Protein AF-0000000067239132 (afdb_homodimer)

Foldseek 3Di:
DPPPPPPPPPDPPPCPVPLPLDDPVPDDPVLLVVLLCVQPVVVVVVCVVCVVVCLVPALAEAEEEAEQLLCVVPDVVSVVVCSRSSNNSVSVNRVNNVVVQVVCQVVCLVSNYHGAYEYEYWDEDCDPVQHNVIPFHPVVSVVVVVCSSPPDSPDPHRYHYTD/DPPPPPPPPPDPPPCCVPLPLDDPVPDDPVLLVVLQCVQPVVVVVVCVVCVVVCLVPALAEAEAEAEPLLCVVVDVVSVVVCSRRSNNSVSVNRVNNVVVQVVCQVVCLVSNYHGAYEYEYWDEDCDPVQHNNTPFHPVVSVVVVVCSSPPDSPDPHRYHYTD

Radius of gyration: 20.4 Å; Cα contacts (8 Å, |Δi|>4): 573; chains: 2; bounding box: 53×56×48 Å

Sequence (326 aa):
MPRAMRLTWPSPRTSRRCYRRGDVLSLDIDTIEHNLQHQVTGLLAAVQQVVPDMASRPGSAILVTGGGLSLAAENRALAKAANAMGGVAVAAGKAAQRALVHSLAEGLAPKGIRVAEVVVMGGVKGSASVGDRGTVLPEDVAADFWQLYTAAPDAASVSVSRGMPRAMRLTWPSPRTSRRCYRRGDVLSLDIDTIEHNLQHQVTGLLAAVQQVVPDMASRPGSAILVTGGGLSLAAENRALAKAANAMGGVAVAAGKAAQRALVHSLAEGLAPKGIRVAEVVVMGGVKGSASVGDRGTVLPEDVAADFWQLYTAAPDAASVSVSRG

InterPro domains:
  IPR002347 Short-chain dehydrogenase/reductase SDR [PF13561] (21-118)
  IPR036291 NAD(P)-binding domain superfamily [SSF51735] (21-149)

pLDDT: mean 83.13, std 21.07, range [26.3, 98.06]

Organism: Chlamydomonas reinhardtii (NCBI:txid3055)

Structure (mmCIF, N/CA/C/O backbone):
data_AF-0000000067239132-model_v1
#
loop_
_entity.id
_entity.type
_entity.pdbx_description
1 polymer 'Uncharacterized protein'
#
loop_
_atom_site.group_PDB
_atom_site.id
_atom_site.type_symbol
_atom_site.label_atom_id
_atom_site.label_alt_id
_atom_site.label_comp_id
_atom_site.label_asym_id
_atom_site.label_entity_id
_atom_site.label_seq_id
_atom_site.pdbx_PDB_ins_code
_atom_site.Cartn_x
_atom_site.Cartn_y
_atom_site.Cartn_z
_atom_site.occupancy
_atom_site.B_iso_or_equiv
_atom_site.auth_seq_id
_atom_site.auth_comp_id
_atom_site.auth_asym_id
_atom_site.auth_atom_id
_atom_site.pdbx_PDB_model_num
ATOM 1 N N . MET A 1 1 ? -16.562 -33.531 16.828 1 26.3 1 MET A N 1
ATOM 2 C CA . MET A 1 1 ? -17.062 -32.156 16.688 1 26.3 1 MET A CA 1
ATOM 3 C C . MET A 1 1 ? -15.914 -31.156 16.641 1 26.3 1 MET A C 1
ATOM 5 O O . MET A 1 1 ? -15.062 -31.125 17.531 1 26.3 1 MET A O 1
ATOM 9 N N . PRO A 1 2 ? -15.5 -30.656 15.391 1 30.62 2 PRO A N 1
ATOM 10 C CA . PRO A 1 2 ? -14.266 -29.891 15.25 1 30.62 2 PRO A CA 1
ATOM 11 C C . PRO A 1 2 ? -14.258 -28.609 16.109 1 30.62 2 PRO A C 1
ATOM 13 O O . PRO A 1 2 ? -15.32 -28.062 16.391 1 30.62 2 PRO A O 1
ATOM 16 N N . ARG A 1 3 ? -13.406 -28.531 17.016 1 31.31 3 ARG A N 1
ATOM 17 C CA . ARG A 1 3 ? -13.258 -27.391 17.906 1 31.31 3 ARG A CA 1
ATOM 18 C C . ARG A 1 3 ? -13.203 -26.078 17.125 1 31.31 3 ARG A C 1
ATOM 20 O O . ARG A 1 3 ? -12.281 -25.859 16.344 1 31.31 3 ARG A O 1
ATOM 27 N N . ALA A 1 4 ? -14.352 -25.469 16.812 1 28.06 4 ALA A N 1
ATOM 28 C CA . ALA A 1 4 ? -14.422 -24.125 16.25 1 28.06 4 ALA A CA 1
ATOM 29 C C . ALA A 1 4 ? -13.578 -23.141 17.062 1 28.06 4 ALA A C 1
ATOM 31 O O . ALA A 1 4 ? -13.734 -23.031 18.281 1 28.06 4 ALA A O 1
ATOM 32 N N . MET A 1 5 ? -12.391 -22.953 16.641 1 30.25 5 MET A N 1
ATOM 33 C CA . MET A 1 5 ? -11.602 -21.891 17.266 1 30.25 5 MET A CA 1
ATOM 34 C C . MET A 1 5 ? -12.438 -20.641 17.469 1 30.25 5 MET A C 1
ATOM 36 O O . MET A 1 5 ? -13.023 -20.109 16.516 1 30.25 5 MET A O 1
ATOM 40 N N . ARG A 1 6 ? -13.07 -20.484 18.547 1 27.03 6 ARG A N 1
ATOM 41 C CA . ARG A 1 6 ? -13.734 -19.25 18.938 1 27.03 6 ARG A CA 1
ATOM 42 C C . ARG A 1 6 ? -12.812 -18.047 18.719 1 27.03 6 ARG A C 1
ATOM 44 O O . ARG A 1 6 ? -11.828 -17.875 19.422 1 27.03 6 ARG A O 1
ATOM 51 N N . LEU A 1 7 ? -12.672 -17.641 17.5 1 29.75 7 LEU A N 1
ATOM 52 C CA . LEU A 1 7 ? -12.039 -16.344 17.281 1 29.75 7 LEU A CA 1
ATOM 53 C C . LEU A 1 7 ? -12.68 -15.273 18.172 1 29.75 7 LEU A C 1
ATOM 55 O O . LEU A 1 7 ? -13.867 -14.977 18.016 1 29.75 7 LEU A O 1
ATOM 59 N N . THR A 1 8 ? -12.445 -15.297 19.359 1 28.41 8 THR A N 1
ATOM 60 C CA . THR A 1 8 ? -12.875 -14.172 20.172 1 28.41 8 THR A CA 1
ATOM 61 C C . THR A 1 8 ? -12.516 -12.852 19.5 1 28.41 8 THR A C 1
ATOM 63 O O . THR A 1 8 ? -11.336 -12.547 19.312 1 28.41 8 THR A O 1
ATOM 66 N N . TRP A 1 9 ? -13.352 -12.492 18.594 1 27.5 9 TRP A N 1
ATOM 67 C CA . TRP A 1 9 ? -13.195 -11.164 18.031 1 27.5 9 TRP A CA 1
ATOM 68 C C . TRP A 1 9 ? -13.125 -10.102 19.125 1 27.5 9 TRP A C 1
ATOM 70 O O . TRP A 1 9 ? -13.953 -10.086 20.031 1 27.5 9 TRP A O 1
ATOM 80 N N . PRO A 1 10 ? -12.031 -9.727 19.516 1 32.97 10 PRO A N 1
ATOM 81 C CA . PRO A 1 10 ? -12.109 -8.672 20.531 1 32.97 10 PRO A CA 1
ATOM 82 C C . PRO A 1 10 ? -13.211 -7.656 20.234 1 32.97 10 PRO A C 1
ATOM 84 O O . PRO A 1 10 ? -13.617 -7.492 19.078 1 32.97 10 PRO A O 1
ATOM 87 N N . SER A 1 11 ? -14.078 -7.391 21.109 1 29.16 11 SER A N 1
ATOM 88 C CA . SER A 1 11 ? -15.117 -6.367 21.078 1 29.16 11 SER A CA 1
ATOM 89 C C . SER A 1 11 ? -14.625 -5.105 20.375 1 29.16 11 SER A C 1
ATOM 91 O O . SER A 1 11 ? -13.469 -4.719 20.516 1 29.16 11 SER A O 1
ATOM 93 N N . PRO A 1 12 ? -15.297 -4.75 19.297 1 30.69 12 PRO A N 1
ATOM 94 C CA . PRO A 1 12 ? -14.938 -3.482 18.656 1 30.69 12 PRO A CA 1
ATOM 95 C C . PRO A 1 12 ? -14.844 -2.33 19.656 1 30.69 12 PRO A C 1
ATOM 97 O O . PRO A 1 12 ? -15.859 -1.899 20.203 1 30.69 12 PRO A O 1
ATOM 100 N N . ARG A 1 13 ? -14.219 -2.459 20.797 1 31.2 13 ARG A N 1
ATOM 101 C CA . ARG A 1 13 ? -14.109 -1.178 21.484 1 31.2 13 ARG A CA 1
ATOM 102 C C . ARG A 1 13 ? -14.016 -0.026 20.484 1 31.2 13 ARG A C 1
ATOM 104 O O . ARG A 1 13 ? -13.453 -0.18 19.406 1 31.2 13 ARG A O 1
ATOM 111 N N . THR A 1 14 ? -15.047 0.823 20.484 1 29.53 14 THR A N 1
ATOM 112 C CA . THR A 1 14 ? -15.133 2.117 19.812 1 29.53 14 THR A CA 1
ATOM 113 C C . THR A 1 14 ? -13.766 2.795 19.781 1 29.53 14 THR A C 1
ATOM 115 O O . THR A 1 14 ? -13.164 3.055 20.828 1 29.53 14 THR A O 1
ATOM 118 N N . SER A 1 15 ? -12.953 2.281 18.984 1 33.28 15 SER A N 1
ATOM 119 C CA . SER A 1 15 ? -11.609 2.809 18.766 1 33.28 15 SER A CA 1
ATOM 120 C C . SER A 1 15 ? -11.609 4.332 18.766 1 33.28 15 SER A C 1
ATOM 122 O O . SER A 1 15 ? -11.898 4.957 17.75 1 33.28 15 SER A O 1
ATOM 124 N N . ARG A 1 16 ? -12.539 4.883 19.547 1 28.75 16 ARG A N 1
ATOM 125 C CA . ARG A 1 16 ? -12.414 6.328 19.719 1 28.75 16 ARG A CA 1
ATOM 126 C C . ARG A 1 16 ? -10.961 6.738 19.906 1 28.75 16 ARG A C 1
ATOM 128 O O . ARG A 1 16 ? -10.641 7.551 20.781 1 28.75 16 ARG A O 1
ATOM 135 N N . ARG A 1 17 ? -10.078 5.762 19.938 1 33.53 17 ARG A N 1
ATOM 136 C CA . ARG A 1 17 ? -8.758 6.367 20.016 1 33.53 17 ARG A CA 1
ATOM 137 C C . ARG A 1 17 ? -8.648 7.578 19.094 1 33.53 17 ARG A C 1
ATOM 139 O O . ARG A 1 17 ? -8.727 7.441 17.875 1 33.53 17 ARG A O 1
ATOM 146 N N . CYS A 1 18 ? -9.203 8.609 19.578 1 29.09 18 CYS A N 1
ATOM 147 C CA . CYS A 1 18 ? -9.188 10 19.125 1 29.09 18 CYS A CA 1
ATOM 148 C C . CYS A 1 18 ? -8.039 10.25 18.156 1 29.09 18 CYS A C 1
ATOM 150 O O . CYS A 1 18 ? -6.91 9.82 18.406 1 29.09 18 CYS A O 1
ATOM 152 N N . TYR A 1 19 ? -8.328 10.195 16.812 1 34.56 19 TYR A N 1
ATOM 153 C CA . TYR A 1 19 ? -7.535 10.828 15.766 1 34.56 19 TYR A CA 1
ATOM 154 C C . TYR A 1 19 ? -6.871 12.102 16.281 1 34.56 19 TYR A C 1
ATOM 156 O O . TYR A 1 19 ? -7.516 13.141 16.406 1 34.56 19 TYR A O 1
ATOM 164 N N . ARG A 1 20 ? -6.484 12.047 17.469 1 37.19 20 ARG A N 1
ATOM 165 C CA . ARG A 1 20 ? -5.797 13.305 17.734 1 37.19 20 ARG A CA 1
ATOM 166 C C . ARG A 1 20 ? -5.145 13.852 16.469 1 37.19 20 ARG A C 1
ATOM 168 O O . ARG A 1 20 ? -4.699 13.086 15.617 1 37.19 20 ARG A O 1
ATOM 175 N N . ARG A 1 21 ? -5.688 14.922 15.797 1 44.78 21 ARG A N 1
ATOM 176 C CA . ARG A 1 21 ? -5.082 15.781 14.789 1 44.78 21 ARG A CA 1
ATOM 177 C C . ARG A 1 21 ? -3.58 15.539 14.688 1 44.78 21 ARG A C 1
ATOM 179 O O . ARG A 1 21 ? -2.787 16.219 15.352 1 44.78 21 ARG A O 1
ATOM 186 N N . GLY A 1 22 ? -3.127 14.297 15.148 1 48.34 22 GLY A N 1
ATOM 187 C CA . GLY A 1 22 ? -1.774 14.016 15.602 1 48.34 22 GLY A CA 1
ATOM 188 C C . GLY A 1 22 ? -0.757 14.016 14.477 1 48.34 22 GLY A C 1
ATOM 189 O O . GLY A 1 22 ? -1.118 13.875 13.312 1 48.34 22 GLY A O 1
ATOM 190 N N . ASP A 1 23 ? 0.281 14.789 14.633 1 66.31 23 ASP A N 1
ATOM 191 C CA . ASP A 1 23 ? 1.617 14.836 14.055 1 66.31 23 ASP A CA 1
ATOM 192 C C . ASP A 1 23 ? 2.148 13.438 13.773 1 66.31 23 ASP A C 1
ATOM 194 O O . ASP A 1 23 ? 1.99 12.531 14.594 1 66.31 23 ASP A O 1
ATOM 198 N N . VAL A 1 24 ? 2.105 13.023 12.43 1 77.31 24 VAL A N 1
ATOM 199 C CA . VAL A 1 24 ? 2.742 11.766 12.055 1 77.31 24 VAL A CA 1
ATOM 200 C C . VAL A 1 24 ? 3.865 11.445 13.039 1 77.31 24 VAL A C 1
ATOM 202 O O . VAL A 1 24 ? 4.156 10.273 13.297 1 77.31 24 VAL A O 1
ATOM 205 N N . LEU A 1 25 ? 4.285 12.43 13.742 1 82.44 25 LEU A N 1
ATOM 206 C CA . LEU A 1 25 ? 5.383 12.25 14.688 1 82.44 25 LEU A CA 1
ATOM 207 C C . LEU A 1 25 ? 4.871 11.672 16 1 82.44 25 LEU A C 1
ATOM 209 O O . LEU A 1 25 ? 5.648 11.125 16.781 1 82.44 25 LEU A O 1
ATOM 213 N N . SER A 1 26 ? 3.615 11.766 16.234 1 85.44 26 SER A N 1
ATOM 214 C CA . SER A 1 26 ? 3.039 11.266 17.469 1 85.44 26 SER A CA 1
ATOM 215 C C . SER A 1 26 ? 2.324 9.938 17.266 1 85.44 26 SER A C 1
ATOM 217 O O . SER A 1 26 ? 1.721 9.391 18.188 1 85.44 26 SER A O 1
ATOM 219 N N . LEU A 1 27 ? 2.326 9.469 16.062 1 88.62 27 LEU A N 1
ATOM 220 C CA . LEU A 1 27 ? 1.682 8.195 15.75 1 88.62 27 LEU A CA 1
ATOM 221 C C . LEU A 1 27 ? 2.352 7.051 16.516 1 88.62 27 LEU A C 1
ATOM 223 O O . LEU A 1 27 ? 3.566 6.867 16.422 1 88.62 27 LEU A O 1
ATOM 227 N N . ASP A 1 28 ? 1.544 6.352 17.297 1 89.19 28 ASP A N 1
ATOM 228 C CA . ASP A 1 28 ? 2.045 5.211 18.047 1 89.19 28 ASP A CA 1
ATOM 229 C C . ASP A 1 28 ? 2.402 4.051 17.125 1 89.19 28 ASP A C 1
ATOM 231 O O . ASP A 1 28 ? 1.616 3.678 16.25 1 89.19 28 ASP A O 1
ATOM 235 N N . ILE A 1 29 ? 3.52 3.5 17.438 1 89.38 29 ILE A N 1
ATOM 236 C CA . ILE A 1 29 ? 4.023 2.383 16.641 1 89.38 29 ILE A CA 1
ATOM 237 C C . ILE A 1 29 ? 3.051 1.21 16.719 1 89.38 29 ILE A C 1
ATOM 239 O O . ILE A 1 29 ? 2.809 0.524 15.727 1 89.38 29 ILE A O 1
ATOM 243 N N . ASP A 1 30 ? 2.527 1.043 17.859 1 90 30 ASP A N 1
ATOM 244 C CA . ASP A 1 30 ? 1.59 -0.061 18.047 1 90 30 ASP A CA 1
ATOM 245 C C . ASP A 1 30 ? 0.334 0.137 17.203 1 90 30 ASP A C 1
ATOM 247 O O . ASP A 1 30 ? -0.254 -0.833 16.719 1 90 30 ASP A O 1
ATOM 251 N N . THR A 1 31 ? -0.053 1.365 17.031 1 88.44 31 THR A N 1
ATOM 252 C CA . THR A 1 31 ? -1.241 1.673 16.234 1 88.44 31 THR A CA 1
ATOM 253 C C . THR A 1 31 ? -1.034 1.289 14.773 1 88.44 31 THR A C 1
ATOM 255 O O . THR A 1 31 ? -1.898 0.656 14.164 1 88.44 31 THR A O 1
ATOM 258 N N . ILE A 1 32 ? 0.096 1.613 14.211 1 90.38 32 ILE A N 1
ATOM 259 C CA . ILE A 1 32 ? 0.346 1.321 12.805 1 90.38 32 ILE A CA 1
ATOM 260 C C . ILE A 1 32 ? 0.494 -0.186 12.609 1 90.38 32 ILE A C 1
ATOM 262 O O . ILE A 1 32 ? 0.001 -0.742 11.625 1 90.38 32 ILE A O 1
ATOM 266 N N . GLU A 1 33 ? 1.119 -0.831 13.578 1 90.81 33 GLU A N 1
ATOM 267 C CA . GLU A 1 33 ? 1.263 -2.281 13.492 1 90.81 33 GLU A CA 1
ATOM 268 C C . GLU A 1 33 ? -0.095 -2.975 13.555 1 90.81 33 GLU A C 1
ATOM 270 O O . GLU A 1 33 ? -0.348 -3.922 12.805 1 90.81 33 GLU A O 1
ATOM 275 N N . HIS A 1 34 ? -0.89 -2.543 14.391 1 89.56 34 HIS A N 1
ATOM 276 C CA . HIS A 1 34 ? -2.223 -3.119 14.531 1 89.56 34 HIS A CA 1
ATOM 277 C C . HIS A 1 34 ? -3.041 -2.932 13.258 1 89.56 34 HIS A C 1
ATOM 279 O O . HIS A 1 34 ? -3.734 -3.854 12.82 1 89.56 34 HIS A O 1
ATOM 285 N N . ASN A 1 35 ? -2.951 -1.778 12.656 1 89.69 35 ASN A N 1
ATOM 286 C CA . ASN A 1 35 ? -3.668 -1.521 11.414 1 89.69 35 ASN A CA 1
ATOM 287 C C . ASN A 1 35 ? -3.189 -2.438 10.297 1 89.69 35 ASN A C 1
ATOM 289 O O . ASN A 1 35 ? -4.004 -2.998 9.555 1 89.69 35 ASN A O 1
ATOM 293 N N . LEU A 1 36 ? -1.911 -2.592 10.234 1 92.12 36 LEU A N 1
ATOM 294 C CA . LEU A 1 36 ? -1.335 -3.473 9.227 1 92.12 36 LEU A CA 1
ATOM 295 C C . LEU A 1 36 ? -1.791 -4.914 9.438 1 92.12 36 LEU A C 1
ATOM 297 O O . LEU A 1 36 ? -2.148 -5.602 8.477 1 92.12 36 LEU A O 1
ATOM 301 N N . GLN A 1 37 ? -1.791 -5.305 10.656 1 89.69 37 GLN A N 1
ATOM 302 C CA . GLN A 1 37 ? -2.225 -6.66 10.977 1 89.69 37 GLN A CA 1
ATOM 303 C C . GLN A 1 37 ? -3.684 -6.879 10.586 1 89.69 37 GLN A C 1
ATOM 305 O O . GLN A 1 37 ? -4.02 -7.887 9.961 1 89.69 37 GLN A O 1
ATOM 310 N N . HIS A 1 38 ? -4.508 -6.004 10.914 1 88.44 38 HIS A N 1
ATOM 311 C CA . HIS A 1 38 ? -5.938 -6.109 10.641 1 88.44 38 HIS A CA 1
ATOM 312 C C . HIS A 1 38 ? -6.219 -6.082 9.141 1 88.44 38 HIS A C 1
ATOM 314 O O . HIS A 1 38 ? -6.938 -6.941 8.625 1 88.44 38 HIS A O 1
ATOM 320 N N . GLN A 1 39 ? -5.535 -5.199 8.492 1 90.69 39 GLN 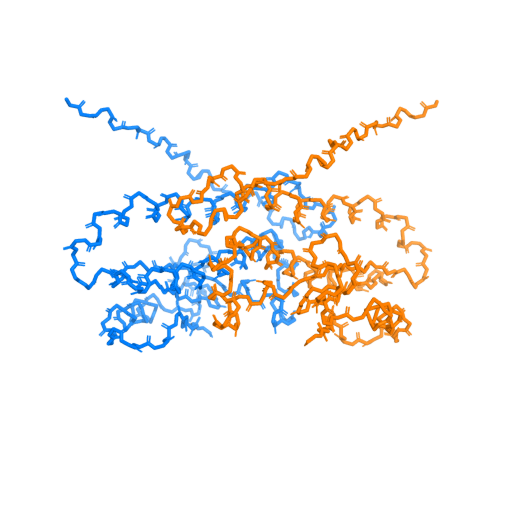A N 1
ATOM 321 C CA . GLN A 1 39 ? -5.898 -4.969 7.098 1 90.69 39 GLN A CA 1
ATOM 322 C C . GLN A 1 39 ? -5.223 -5.98 6.18 1 90.69 39 GLN A C 1
ATOM 324 O O . GLN A 1 39 ? -5.797 -6.395 5.172 1 90.69 39 GLN A O 1
ATOM 329 N N . VAL A 1 40 ? -4.055 -6.41 6.504 1 94.56 40 VAL A N 1
ATOM 330 C CA . VAL A 1 40 ? -3.287 -7.23 5.574 1 94.56 40 VAL A CA 1
ATOM 331 C C . VAL A 1 40 ? -3.311 -8.688 6.031 1 94.56 40 VAL A C 1
ATOM 333 O O . VAL A 1 40 ? -3.75 -9.57 5.293 1 94.56 40 VAL A O 1
ATOM 336 N N . THR A 1 41 ? -2.938 -8.875 7.277 1 93.06 41 THR A N 1
ATOM 337 C CA . THR A 1 41 ? -2.859 -10.242 7.789 1 93.06 41 THR A CA 1
ATOM 338 C C . THR A 1 41 ? -4.246 -10.875 7.855 1 93.06 41 THR A C 1
ATOM 340 O O . THR A 1 41 ? -4.414 -12.055 7.535 1 93.06 41 THR A O 1
ATOM 343 N N . GLY A 1 42 ? -5.219 -10.141 8.281 1 93.75 42 GLY A N 1
ATOM 344 C CA . GLY A 1 42 ? -6.586 -10.641 8.32 1 93.75 42 GLY A CA 1
ATOM 345 C C . GLY A 1 42 ? -7.094 -11.086 6.965 1 93.75 42 GLY A C 1
ATOM 346 O O . GLY A 1 42 ? -7.68 -12.164 6.84 1 93.75 42 GLY A O 1
ATOM 347 N N . LEU A 1 43 ? -6.898 -10.266 5.934 1 95.56 43 LEU A N 1
ATOM 348 C CA . LEU A 1 43 ? -7.324 -10.602 4.582 1 95.56 43 LEU A CA 1
ATOM 349 C C . LEU A 1 43 ? -6.621 -11.867 4.09 1 95.56 43 LEU A C 1
ATOM 351 O O . LEU A 1 43 ? -7.266 -12.773 3.559 1 95.56 43 LEU A O 1
ATOM 355 N N . LEU A 1 44 ? -5.301 -11.93 4.258 1 94.94 44 LEU A N 1
ATOM 356 C CA . LEU A 1 44 ? -4.547 -13.094 3.807 1 94.94 44 LEU A CA 1
ATOM 357 C C . LEU A 1 44 ? -5.047 -14.367 4.488 1 94.94 44 LEU A C 1
ATOM 359 O O . LEU A 1 44 ? -5.266 -15.383 3.828 1 94.94 44 LEU A O 1
ATOM 363 N N . ALA A 1 45 ? -5.188 -14.289 5.82 1 94.12 45 ALA A N 1
ATOM 364 C CA . ALA A 1 45 ? -5.652 -15.445 6.582 1 94.12 45 ALA A CA 1
ATOM 365 C C . ALA A 1 45 ? -7.023 -15.906 6.094 1 94.12 45 ALA A C 1
ATOM 367 O O . ALA A 1 45 ? -7.258 -17.109 5.934 1 94.12 45 ALA A O 1
ATOM 368 N N . ALA A 1 46 ? -7.953 -14.984 5.859 1 94.62 46 ALA A N 1
ATOM 369 C CA . ALA A 1 46 ? -9.289 -15.312 5.355 1 94.62 46 ALA A CA 1
ATOM 370 C C . ALA A 1 46 ? -9.203 -15.992 3.992 1 94.62 46 ALA A C 1
ATOM 372 O O . ALA A 1 46 ? -9.867 -17.016 3.76 1 94.62 46 ALA A O 1
ATOM 373 N N . VAL A 1 47 ? -8.422 -15.453 3.137 1 93.94 47 VAL A N 1
ATOM 374 C CA . VAL A 1 47 ? -8.281 -15.984 1.785 1 93.94 47 VAL A CA 1
ATOM 375 C C . VAL A 1 47 ? -7.707 -17.406 1.844 1 93.94 47 VAL A C 1
ATOM 377 O O . VAL A 1 47 ? -8.203 -18.297 1.162 1 93.94 47 VAL A O 1
ATOM 380 N N . GLN A 1 48 ? -6.66 -17.625 2.652 1 91.69 48 GLN A N 1
ATOM 381 C CA . GLN A 1 48 ? -6.02 -18.938 2.77 1 91.69 48 GLN A CA 1
ATOM 382 C C . GLN A 1 48 ? -6.996 -19.984 3.311 1 91.69 48 GLN A C 1
ATOM 384 O O . GLN A 1 48 ? -6.895 -21.156 2.979 1 91.69 48 GLN A O 1
ATOM 389 N N . GLN A 1 49 ? -7.914 -19.531 4.09 1 91.94 49 GLN A N 1
ATOM 390 C CA . GLN A 1 49 ? -8.883 -20.438 4.688 1 91.94 49 GLN A CA 1
ATOM 391 C C . GLN A 1 49 ? -9.969 -20.828 3.684 1 91.94 49 GLN A C 1
ATOM 393 O O . GLN A 1 49 ? -10.406 -21.969 3.641 1 91.94 49 GLN A O 1
ATOM 398 N N . VAL A 1 50 ? -10.422 -19.922 2.814 1 92.31 50 VAL A N 1
ATOM 399 C CA . VAL A 1 50 ? -11.633 -20.156 2.035 1 92.31 50 VAL A CA 1
ATOM 400 C C . VAL A 1 50 ? -11.258 -20.656 0.641 1 92.31 50 VAL A C 1
ATOM 402 O O . VAL A 1 50 ? -12.055 -21.344 -0.008 1 92.31 50 VAL A O 1
ATOM 405 N N . VAL A 1 51 ? -10.117 -20.391 0.168 1 90.56 51 VAL A N 1
ATOM 406 C CA . VAL A 1 51 ? -9.75 -20.625 -1.226 1 90.56 51 VAL A CA 1
ATOM 407 C C . VAL A 1 51 ? -9.727 -22.125 -1.511 1 90.56 51 VAL A C 1
ATOM 409 O O . VAL A 1 51 ? -10.203 -22.578 -2.561 1 90.56 51 VAL A O 1
ATOM 412 N N . PRO A 1 52 ? -9.188 -22.969 -0.621 1 86.06 52 PRO A N 1
ATOM 413 C CA . PRO A 1 52 ? -9.195 -24.406 -0.92 1 86.06 52 PRO A CA 1
ATOM 414 C C . PRO A 1 52 ? -10.594 -24.938 -1.228 1 86.06 52 PRO A C 1
ATOM 416 O O . PRO A 1 52 ? -10.75 -25.797 -2.102 1 86.06 52 PRO A O 1
ATOM 419 N N . ASP A 1 53 ? -11.594 -24.422 -0.624 1 86.62 53 ASP A N 1
ATOM 420 C CA . ASP A 1 53 ? -12.969 -24.859 -0.858 1 86.62 53 ASP A CA 1
ATOM 421 C C . ASP A 1 53 ? -13.57 -24.172 -2.08 1 86.62 53 ASP A C 1
ATOM 423 O O . ASP A 1 53 ? -14.438 -24.734 -2.75 1 86.62 53 ASP A O 1
ATOM 427 N N . MET A 1 54 ? -13.133 -23.016 -2.398 1 87.44 54 MET A N 1
ATOM 428 C CA . MET A 1 54 ? -13.648 -22.219 -3.506 1 87.44 54 MET A CA 1
ATOM 429 C C . MET A 1 54 ? -13.148 -22.75 -4.844 1 87.44 54 MET A C 1
ATOM 431 O O . MET A 1 54 ? -13.844 -22.641 -5.855 1 87.44 54 MET A O 1
ATOM 435 N N . ALA A 1 55 ? -12.008 -23.297 -4.758 1 76.12 55 ALA A N 1
ATOM 436 C CA . ALA A 1 55 ? -11.359 -23.75 -5.984 1 76.12 55 ALA A CA 1
ATOM 437 C C . ALA A 1 55 ? -12.188 -24.844 -6.656 1 76.12 55 ALA A C 1
ATOM 439 O O . ALA A 1 55 ? -12.102 -25.047 -7.871 1 76.12 55 ALA A O 1
ATOM 440 N N . SER A 1 56 ? -13.031 -25.422 -5.922 1 79.06 56 SER A N 1
ATOM 441 C CA . SER A 1 56 ? -13.852 -26.5 -6.473 1 79.06 56 SER A CA 1
ATOM 442 C C . SER A 1 56 ? -15.203 -25.984 -6.953 1 79.06 56 SER A C 1
ATOM 444 O O . SER A 1 56 ? -15.977 -26.719 -7.555 1 79.06 56 SER A O 1
ATOM 446 N N . ARG A 1 57 ? -15.438 -24.688 -6.73 1 78.5 57 ARG A N 1
ATOM 447 C CA . ARG A 1 57 ? -16.703 -24.078 -7.105 1 78.5 57 ARG A CA 1
ATOM 448 C C . ARG A 1 57 ? -16.516 -23 -8.172 1 78.5 57 ARG A C 1
ATOM 450 O O . ARG A 1 57 ? -15.891 -21.969 -7.906 1 78.5 57 ARG A O 1
ATOM 457 N N . PRO A 1 58 ? -17.047 -23.266 -9.281 1 73.12 58 PRO A N 1
ATOM 458 C CA . PRO A 1 58 ? -16.922 -22.25 -10.328 1 73.12 58 PRO A CA 1
ATOM 459 C C . PRO A 1 58 ? -17.625 -20.953 -9.961 1 73.12 58 PRO A C 1
ATOM 461 O O . PRO A 1 58 ? -18.656 -20.969 -9.266 1 73.12 58 PRO A O 1
ATOM 464 N N . GLY A 1 59 ? -17 -19.828 -10.32 1 76.5 59 GLY A N 1
ATOM 465 C CA . GLY A 1 59 ? -17.609 -18.516 -10.148 1 76.5 59 GLY A CA 1
ATOM 466 C C . GLY A 1 59 ? -17.375 -17.938 -8.773 1 76.5 59 GLY A C 1
ATOM 467 O O . GLY A 1 59 ? -18.109 -17.031 -8.344 1 76.5 59 GLY A O 1
ATOM 468 N N . SER A 1 60 ? -16.469 -18.516 -8.023 1 87.19 60 SER A N 1
ATOM 469 C CA . SER A 1 60 ? -16.141 -18 -6.699 1 87.19 60 SER A CA 1
ATOM 470 C C . SER A 1 60 ? -15.391 -16.688 -6.781 1 87.19 60 SER A C 1
ATOM 472 O O . SER A 1 60 ? -14.609 -16.469 -7.711 1 87.19 60 SER A O 1
ATOM 474 N N . ALA A 1 61 ? -15.828 -15.742 -5.898 1 93.19 61 ALA A N 1
ATOM 475 C CA . ALA A 1 61 ? -15.203 -14.422 -5.891 1 93.19 61 ALA A CA 1
ATOM 476 C C . ALA A 1 61 ? -14.891 -13.977 -4.465 1 93.19 61 ALA A C 1
ATOM 478 O O . ALA A 1 61 ? -15.625 -14.297 -3.529 1 93.19 61 ALA A O 1
ATOM 479 N N . ILE A 1 62 ? -13.797 -13.406 -4.309 1 94.75 62 ILE A N 1
ATOM 480 C CA . ILE A 1 62 ? -13.43 -12.695 -3.088 1 94.75 62 ILE A CA 1
ATOM 481 C C . ILE A 1 62 ? -13.484 -11.188 -3.336 1 94.75 62 ILE A C 1
ATOM 483 O O . ILE A 1 62 ? -12.711 -10.656 -4.141 1 94.75 62 ILE A O 1
ATOM 487 N N . LEU A 1 63 ? -14.398 -10.547 -2.691 1 97.19 63 LEU A N 1
ATOM 488 C CA . LEU A 1 63 ? -14.617 -9.117 -2.865 1 97.19 63 LEU A CA 1
ATOM 489 C C . LEU A 1 63 ? -14.25 -8.352 -1.598 1 97.19 63 LEU A C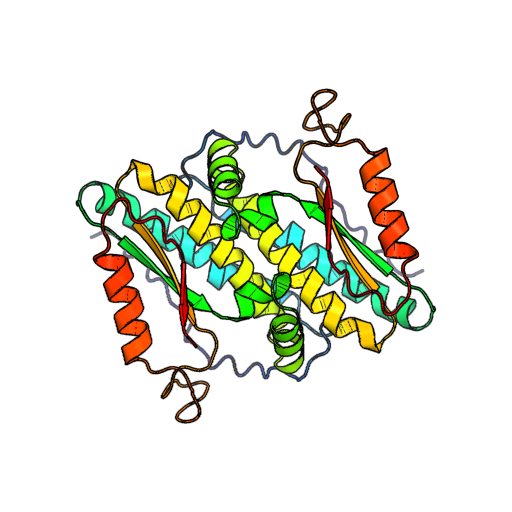 1
ATOM 491 O O . LEU A 1 63 ? -14.773 -8.648 -0.519 1 97.19 63 LEU A O 1
ATOM 495 N N . VAL A 1 64 ? -13.383 -7.406 -1.712 1 97.62 64 VAL A N 1
ATOM 496 C CA . VAL A 1 64 ? -12.797 -6.703 -0.577 1 97.62 64 VAL A CA 1
ATOM 497 C C . VAL A 1 64 ? -13.234 -5.242 -0.587 1 97.62 64 VAL A C 1
ATOM 499 O O . VAL A 1 64 ? -13.266 -4.602 -1.643 1 97.62 64 VAL A O 1
ATOM 502 N N . THR A 1 65 ? -13.594 -4.719 0.573 1 96 65 THR A N 1
ATOM 503 C CA . THR A 1 65 ? -13.875 -3.295 0.7 1 96 65 THR A CA 1
ATOM 504 C C . THR A 1 65 ? -12.594 -2.508 0.938 1 96 65 THR A C 1
ATOM 506 O O . THR A 1 65 ? -11.93 -2.68 1.966 1 96 65 THR A O 1
ATOM 509 N N . GLY A 1 66 ? -12.25 -1.744 -0.058 1 96.12 66 GLY A N 1
ATOM 510 C CA . GLY A 1 66 ? -11.125 -0.838 0.087 1 96.12 66 GLY A CA 1
ATOM 511 C C . GLY A 1 66 ? -11.523 0.538 0.586 1 96.12 66 GLY A C 1
ATOM 512 O O . GLY A 1 66 ? -12.641 0.727 1.072 1 96.12 66 GLY A O 1
ATOM 513 N N . GLY A 1 67 ? -10.656 1.462 0.515 1 94.81 67 GLY A N 1
ATOM 514 C CA . GLY A 1 67 ? -10.875 2.834 0.946 1 94.81 67 GLY A CA 1
ATOM 515 C C . GLY A 1 67 ? -9.992 3.832 0.213 1 94.81 67 GLY A C 1
ATOM 516 O O . GLY A 1 67 ? -8.93 3.479 -0.29 1 94.81 67 GLY A O 1
ATOM 517 N N . GLY A 1 68 ? -10.5 5.031 0.25 1 95.19 68 GLY A N 1
ATOM 518 C CA . GLY A 1 68 ? -9.828 6.07 -0.512 1 95.19 68 GLY A CA 1
ATOM 519 C C . GLY A 1 68 ? -8.414 6.344 -0.034 1 95.19 68 GLY A C 1
ATOM 520 O O . GLY A 1 68 ? -7.547 6.707 -0.827 1 95.19 68 GLY A O 1
ATOM 521 N N . LEU A 1 69 ? -8.125 6.125 1.183 1 95.31 69 LEU A N 1
ATOM 522 C CA . LEU A 1 69 ? -6.805 6.426 1.733 1 95.31 69 LEU A CA 1
ATOM 523 C C . LEU A 1 69 ? -5.758 5.461 1.185 1 95.31 69 LEU A C 1
ATOM 525 O O . LEU A 1 69 ? -4.555 5.715 1.296 1 95.31 69 LEU A O 1
ATOM 529 N N . SER A 1 70 ? -6.184 4.34 0.584 1 97.25 70 SER A N 1
ATOM 530 C CA . SER A 1 70 ? -5.254 3.42 -0.06 1 97.25 70 SER A CA 1
ATOM 531 C C . SER A 1 70 ? -4.516 4.094 -1.213 1 97.25 70 SER A C 1
ATOM 533 O O . SER A 1 70 ? -3.508 3.58 -1.699 1 97.25 70 SER A O 1
ATOM 535 N N . LEU A 1 71 ? -5.039 5.254 -1.593 1 97.5 71 LEU A N 1
ATOM 536 C CA . LEU A 1 71 ? -4.504 5.941 -2.764 1 97.5 71 LEU A CA 1
ATOM 537 C C . LEU A 1 71 ? -3.68 7.156 -2.35 1 97.5 71 LEU A C 1
ATOM 539 O O . LEU A 1 71 ? -3.438 8.055 -3.162 1 97.5 71 LEU A O 1
ATOM 543 N N . ALA A 1 72 ? -3.227 7.164 -1.163 1 96.44 72 ALA A N 1
ATOM 544 C CA . ALA A 1 72 ? -2.494 8.312 -0.628 1 96.44 72 ALA A CA 1
ATOM 545 C C . ALA A 1 72 ? -1.188 8.531 -1.388 1 96.44 72 ALA A C 1
ATOM 547 O O . ALA A 1 72 ? -0.699 9.656 -1.482 1 96.44 72 ALA A O 1
ATOM 548 N N . ALA A 1 73 ? -0.585 7.449 -1.93 1 96 73 ALA A N 1
ATOM 549 C CA . ALA A 1 73 ? 0.655 7.582 -2.689 1 96 73 ALA A CA 1
ATOM 550 C C . ALA A 1 73 ? 0.385 8.117 -4.094 1 96 73 ALA A C 1
ATOM 552 O O . ALA A 1 73 ? 1.29 8.633 -4.754 1 96 73 ALA A O 1
ATOM 553 N N . GLU A 1 74 ? -0.851 8.008 -4.527 1 93.94 74 GLU A N 1
ATOM 554 C CA . GLU A 1 74 ? -1.222 8.383 -5.887 1 93.94 74 GLU A CA 1
ATOM 555 C C . GLU A 1 74 ? -1.887 9.758 -5.922 1 93.94 74 GLU A C 1
ATOM 557 O O . GLU A 1 74 ? -1.958 10.391 -6.973 1 93.94 74 GLU A O 1
ATOM 562 N N . ASN A 1 75 ? -2.379 10.164 -4.836 1 93.94 75 ASN A N 1
ATOM 563 C CA . ASN A 1 75 ? -3.146 11.398 -4.73 1 93.94 75 ASN A CA 1
ATOM 564 C C . ASN A 1 75 ? -2.719 12.227 -3.518 1 93.94 75 ASN A C 1
ATOM 566 O O . ASN A 1 75 ? -3.025 11.867 -2.381 1 93.94 75 ASN A O 1
ATOM 570 N N . ARG A 1 76 ? -2.133 13.32 -3.787 1 92.81 76 ARG A N 1
ATOM 571 C CA . ARG A 1 76 ? -1.584 14.156 -2.729 1 92.81 76 ARG A CA 1
ATOM 572 C C . ARG A 1 76 ? -2.678 14.617 -1.77 1 92.81 76 ARG A C 1
ATOM 574 O O . ARG A 1 76 ? -2.441 14.742 -0.566 1 92.81 76 ARG A O 1
ATOM 581 N N . ALA A 1 77 ? -3.832 14.906 -2.295 1 93.56 77 ALA A N 1
ATOM 582 C CA . ALA A 1 77 ? -4.945 15.352 -1.462 1 93.56 77 ALA A CA 1
ATOM 583 C C . ALA A 1 77 ? -5.328 14.281 -0.441 1 93.56 77 ALA A C 1
ATOM 585 O O . ALA A 1 77 ? -5.707 14.602 0.689 1 93.56 77 ALA A O 1
ATOM 586 N N . LEU A 1 78 ? -5.18 13.062 -0.774 1 94.88 78 LEU A N 1
ATOM 587 C CA . LEU A 1 78 ? -5.523 11.977 0.136 1 94.88 78 LEU A CA 1
ATOM 588 C C . LEU A 1 78 ? -4.445 11.789 1.196 1 94.88 78 LEU A C 1
ATOM 590 O O . LEU A 1 78 ? -4.746 11.477 2.348 1 94.88 78 LEU A O 1
ATOM 594 N N . ALA A 1 79 ? -3.215 11.992 0.75 1 94.75 79 ALA A N 1
ATOM 595 C CA . ALA A 1 79 ? -2.133 12 1.73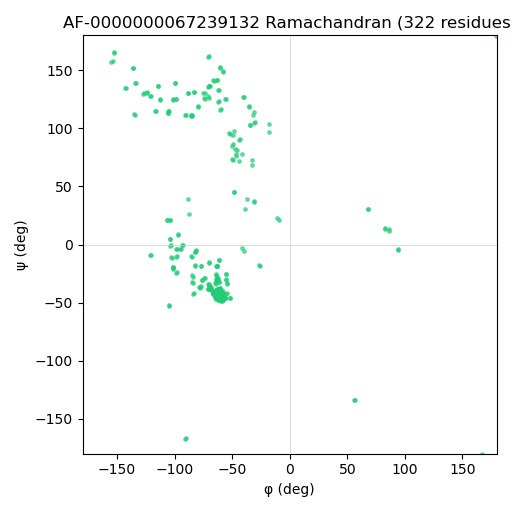 1 94.75 79 ALA A CA 1
ATOM 596 C C . ALA A 1 79 ? -2.334 13.102 2.764 1 94.75 79 ALA A C 1
ATOM 598 O O . ALA A 1 79 ? -2.166 12.875 3.965 1 94.75 79 ALA A O 1
ATOM 599 N N . LYS A 1 80 ? -2.686 14.297 2.271 1 93.12 80 LYS A N 1
ATOM 600 C CA . LYS A 1 80 ? -2.996 15.406 3.166 1 93.12 80 LYS A CA 1
ATOM 601 C C . LYS A 1 80 ? -4.164 15.062 4.086 1 93.12 80 LYS A C 1
ATOM 603 O O . LYS A 1 80 ? -4.102 15.312 5.293 1 93.12 80 LYS A O 1
ATOM 608 N N . ALA A 1 81 ? -5.176 14.492 3.521 1 91.19 81 ALA A N 1
ATOM 609 C CA . ALA A 1 81 ? -6.355 14.109 4.293 1 91.19 81 ALA A CA 1
ATOM 610 C C . ALA A 1 81 ? -6 13.086 5.371 1 91.19 81 ALA A C 1
ATOM 612 O O . ALA A 1 81 ? -6.516 13.148 6.488 1 91.19 81 ALA A O 1
ATOM 613 N N . ALA A 1 82 ? -5.137 12.164 5.043 1 92.81 82 ALA A N 1
ATOM 614 C CA . ALA A 1 82 ? -4.691 11.164 6.012 1 92.81 82 ALA A CA 1
ATOM 615 C C . ALA A 1 82 ? -4.062 11.836 7.234 1 92.81 82 ALA A C 1
ATOM 617 O O . ALA A 1 82 ? -4.344 11.453 8.375 1 92.81 82 ALA A O 1
ATOM 618 N N . ASN A 1 83 ? -3.209 12.82 6.98 1 92.94 83 ASN A N 1
ATOM 619 C CA . ASN A 1 83 ? -2.607 13.562 8.086 1 92.94 83 ASN A CA 1
ATOM 620 C C . ASN A 1 83 ? -3.656 14.32 8.891 1 92.94 83 ASN A C 1
ATOM 622 O O . ASN A 1 83 ? -3.676 14.25 10.117 1 92.94 83 ASN A O 1
ATOM 626 N N . ALA A 1 84 ? -4.562 14.977 8.188 1 89.06 84 ALA A N 1
ATOM 627 C CA . ALA A 1 84 ? -5.559 15.828 8.828 1 89.06 84 ALA A CA 1
ATOM 628 C C . ALA A 1 84 ? -6.488 15.016 9.727 1 89.06 84 ALA A C 1
ATOM 630 O O . ALA A 1 84 ? -6.914 15.492 10.781 1 89.06 84 ALA A O 1
ATOM 631 N N . MET A 1 85 ? -6.766 13.781 9.406 1 86.06 85 MET A N 1
ATOM 632 C CA . MET A 1 85 ? -7.738 12.977 10.141 1 86.06 85 MET A CA 1
ATOM 633 C C . MET A 1 85 ? -7.035 11.969 11.047 1 86.06 85 MET A C 1
ATOM 635 O O . MET A 1 85 ? -7.684 11.117 11.656 1 86.06 85 MET A O 1
ATOM 639 N N . GLY A 1 86 ? -5.73 12.047 11.094 1 88.19 86 GLY A N 1
ATOM 640 C CA . GLY A 1 86 ? -4.984 11.062 11.859 1 88.19 86 GLY A CA 1
ATOM 641 C C . GLY A 1 86 ? -5.043 9.672 11.258 1 88.19 86 GLY A C 1
ATOM 642 O O . GLY A 1 86 ? -5.047 8.672 11.992 1 88.19 86 GLY A O 1
ATOM 643 N N . GLY A 1 87 ? -5.164 9.578 9.938 1 91.69 87 GLY A N 1
ATOM 644 C CA . GLY A 1 87 ? -5.387 8.328 9.234 1 91.69 87 GLY A CA 1
ATOM 645 C C . GLY A 1 87 ? -4.145 7.805 8.531 1 91.69 87 GLY A C 1
ATOM 646 O O . GLY A 1 87 ? -4.246 7.047 7.566 1 91.69 87 GLY A O 1
ATOM 647 N N . VAL A 1 88 ? -2.932 8.258 8.969 1 94.75 88 VAL A N 1
ATOM 648 C CA . VAL A 1 88 ? -1.694 7.863 8.297 1 94.75 88 VAL A CA 1
ATOM 649 C C . VAL A 1 88 ? -1.511 6.352 8.406 1 94.75 88 VAL A C 1
ATOM 651 O O . VAL A 1 88 ? -1.129 5.695 7.43 1 94.75 88 VAL A O 1
ATOM 654 N N . ALA A 1 89 ? -1.826 5.828 9.562 1 93.56 89 ALA A N 1
ATOM 655 C CA . ALA A 1 89 ? -1.729 4.379 9.742 1 93.56 89 ALA A CA 1
ATOM 656 C C . ALA A 1 89 ? -2.729 3.65 8.852 1 93.56 89 ALA A C 1
ATOM 658 O O . ALA A 1 89 ? -2.391 2.641 8.227 1 93.56 89 ALA A O 1
ATOM 659 N N . VAL A 1 90 ? -3.92 4.172 8.766 1 93.06 90 VAL A N 1
ATOM 660 C CA . VAL A 1 90 ? -4.957 3.58 7.926 1 93.06 90 VAL A CA 1
ATOM 661 C C . VAL A 1 90 ? -4.543 3.648 6.457 1 93.06 90 VAL A C 1
ATOM 663 O O . VAL A 1 90 ? -4.715 2.682 5.711 1 93.06 90 VAL A O 1
ATOM 666 N N . ALA A 1 91 ? -3.961 4.754 6.066 1 95.69 91 ALA A N 1
ATOM 667 C CA . ALA A 1 91 ? -3.508 4.91 4.688 1 95.69 91 ALA A CA 1
ATOM 668 C C . ALA A 1 91 ? -2.465 3.855 4.332 1 95.69 91 ALA A C 1
ATOM 670 O O . ALA A 1 91 ? -2.559 3.213 3.281 1 95.69 91 ALA A O 1
ATOM 671 N N . ALA A 1 92 ? -1.499 3.691 5.199 1 96.38 92 ALA A N 1
ATOM 672 C CA . ALA A 1 92 ? -0.472 2.678 4.973 1 96.38 92 ALA A CA 1
ATOM 673 C C . ALA A 1 92 ? -1.085 1.282 4.91 1 96.38 92 ALA A C 1
ATOM 675 O O . ALA A 1 92 ? -0.774 0.502 4.004 1 96.38 92 ALA A O 1
ATOM 676 N N . GLY A 1 93 ? -1.923 0.961 5.836 1 95.25 93 GLY A N 1
ATOM 677 C CA . GLY A 1 93 ? -2.576 -0.338 5.871 1 95.25 93 GLY A CA 1
ATOM 678 C C . GLY A 1 93 ? -3.436 -0.605 4.648 1 95.25 93 GLY A C 1
ATOM 679 O O . GLY A 1 93 ? -3.396 -1.699 4.082 1 95.25 93 GLY A O 1
ATOM 680 N N . LYS A 1 94 ? -4.18 0.368 4.273 1 96.56 94 LYS A N 1
ATOM 681 C CA . LYS A 1 94 ? -5.07 0.195 3.131 1 96.56 94 LYS A CA 1
ATOM 682 C C . LYS A 1 94 ? -4.281 0.11 1.828 1 96.56 94 LYS A C 1
ATOM 684 O O . LYS A 1 94 ? -4.684 -0.597 0.899 1 96.56 94 LYS A O 1
ATOM 689 N N . ALA A 1 95 ? -3.199 0.827 1.749 1 97.88 95 ALA A N 1
ATOM 690 C CA . ALA A 1 95 ? -2.33 0.67 0.584 1 97.88 95 ALA A CA 1
ATOM 691 C C . ALA A 1 95 ? -1.79 -0.754 0.492 1 97.88 95 ALA A C 1
ATOM 693 O O . ALA A 1 95 ? -1.757 -1.343 -0.591 1 97.88 95 ALA A O 1
ATOM 694 N N . ALA A 1 96 ? -1.361 -1.239 1.591 1 97.75 96 ALA A N 1
ATOM 695 C CA . ALA A 1 96 ? -0.876 -2.615 1.634 1 97.75 96 ALA A CA 1
ATOM 696 C C . ALA A 1 96 ? -1.982 -3.6 1.26 1 97.75 96 ALA A C 1
ATOM 698 O O . ALA A 1 96 ? -1.751 -4.543 0.5 1 97.75 96 ALA A O 1
ATOM 699 N N . GLN A 1 97 ? -3.121 -3.412 1.813 1 97.56 97 GLN A N 1
ATOM 700 C CA . GLN A 1 97 ? -4.266 -4.254 1.485 1 97.56 97 GLN A CA 1
ATOM 701 C C . GLN A 1 97 ? -4.551 -4.238 -0.014 1 97.56 97 GLN A C 1
ATOM 703 O O . GLN A 1 97 ? -4.793 -5.285 -0.617 1 97.56 97 GLN A O 1
ATOM 708 N N . ARG A 1 98 ? -4.535 -3.068 -0.527 1 98.06 98 ARG A N 1
ATOM 709 C CA . ARG A 1 98 ? -4.789 -2.914 -1.956 1 98.06 98 ARG A CA 1
ATOM 710 C C . ARG A 1 98 ? -3.764 -3.684 -2.781 1 98.06 98 ARG A C 1
ATOM 712 O O . ARG A 1 98 ? -4.121 -4.379 -3.732 1 98.06 98 ARG A O 1
ATOM 719 N N . ALA A 1 99 ? -2.521 -3.535 -2.449 1 97.5 99 ALA A N 1
ATOM 720 C CA . ALA A 1 99 ? -1.48 -4.293 -3.139 1 97.5 99 ALA A CA 1
ATOM 721 C C . ALA A 1 99 ? -1.723 -5.793 -3.014 1 97.5 99 ALA A C 1
ATOM 723 O O . ALA A 1 99 ? -1.528 -6.543 -3.975 1 97.5 99 ALA A O 1
ATOM 724 N N . LEU A 1 100 ? -2.111 -6.23 -1.884 1 96.62 100 LEU A N 1
ATOM 725 C CA . LEU A 1 100 ? -2.4 -7.645 -1.659 1 96.62 100 LEU A CA 1
ATOM 726 C C . LEU A 1 100 ? -3.572 -8.102 -2.521 1 96.62 100 LEU A C 1
ATOM 728 O O . LEU A 1 100 ? -3.518 -9.172 -3.133 1 96.62 100 LEU A O 1
ATOM 732 N N . VAL A 1 101 ? -4.629 -7.293 -2.611 1 97.5 101 VAL A N 1
ATOM 733 C CA . VAL A 1 101 ? -5.793 -7.617 -3.43 1 97.5 101 VAL A CA 1
ATOM 734 C C . VAL A 1 101 ? -5.359 -7.859 -4.875 1 97.5 101 VAL A C 1
ATOM 736 O O . VAL A 1 101 ? -5.727 -8.867 -5.477 1 97.5 101 VAL A O 1
ATOM 739 N N . HIS A 1 102 ? -4.562 -7.02 -5.367 1 96.88 102 HIS A N 1
ATOM 740 C CA . HIS A 1 102 ? -4.137 -7.129 -6.758 1 96.88 102 HIS A CA 1
ATOM 741 C C . HIS A 1 102 ? -3.211 -8.32 -6.961 1 96.88 102 HIS A C 1
ATOM 743 O O . HIS A 1 102 ? -3.275 -9 -7.992 1 96.88 102 HIS A O 1
ATOM 749 N N . SER A 1 103 ? -2.344 -8.555 -6 1 96.06 103 SER A N 1
ATOM 750 C CA . SER A 1 103 ? -1.485 -9.727 -6.078 1 96.06 103 SER A CA 1
ATOM 751 C C . SER A 1 103 ? -2.303 -11.016 -6.016 1 96.06 103 SER A C 1
ATOM 753 O O . SER A 1 103 ? -2.041 -11.961 -6.762 1 96.06 103 SER A O 1
ATOM 755 N N . LEU A 1 104 ? -3.256 -11.031 -5.152 1 95.06 104 LEU A N 1
ATOM 756 C CA . LEU A 1 104 ? -4.137 -12.188 -5.039 1 95.06 104 LEU A CA 1
ATOM 757 C C . LEU A 1 104 ? -4.938 -12.391 -6.32 1 95.06 104 LEU A C 1
ATOM 759 O O . LEU A 1 104 ? -5.141 -13.523 -6.762 1 95.06 104 LEU A O 1
ATOM 763 N N . ALA A 1 105 ? -5.477 -11.273 -6.828 1 94.75 105 ALA A N 1
ATOM 764 C CA . ALA A 1 105 ? -6.238 -11.359 -8.07 1 94.75 105 ALA A CA 1
ATOM 765 C C . ALA A 1 105 ? -5.438 -12.07 -9.156 1 94.75 105 ALA A C 1
ATOM 767 O O . ALA A 1 105 ? -5.945 -12.977 -9.82 1 94.75 105 ALA A O 1
ATOM 768 N N . GLU A 1 106 ? -4.188 -11.703 -9.312 1 93 106 GLU A N 1
ATOM 769 C CA . GLU A 1 106 ? -3.338 -12.312 -10.328 1 93 106 GLU A CA 1
ATOM 770 C C . GLU A 1 106 ? -2.99 -13.758 -9.969 1 93 106 GLU A C 1
ATOM 772 O O . GLU A 1 106 ? -2.945 -14.625 -10.844 1 93 106 GLU A O 1
ATOM 777 N N . GLY A 1 107 ? -2.76 -14.078 -8.758 1 91.31 107 GLY A N 1
ATOM 778 C CA . GLY A 1 107 ? -2.326 -15.391 -8.312 1 91.31 107 GLY A CA 1
ATOM 779 C C . GLY A 1 107 ? -3.434 -16.422 -8.336 1 91.31 107 GLY A C 1
ATOM 780 O O . GLY A 1 107 ? -3.172 -17.609 -8.516 1 91.31 107 GLY A O 1
ATOM 781 N N . LEU A 1 108 ? -4.648 -15.961 -8.164 1 91 108 LEU A N 1
ATOM 782 C CA . LEU A 1 108 ? -5.754 -16.891 -8.023 1 91 108 LEU A CA 1
ATOM 783 C C . LEU A 1 108 ? -6.559 -16.984 -9.32 1 91 108 LEU A C 1
ATOM 785 O O . LEU A 1 108 ? -7.387 -17.891 -9.484 1 91 108 LEU A O 1
ATOM 789 N N . ALA A 1 109 ? -6.293 -16.109 -10.203 1 89.56 109 ALA A N 1
ATOM 790 C CA . ALA A 1 109 ? -7 -16.094 -11.477 1 89.56 109 ALA A CA 1
ATOM 791 C C . ALA A 1 109 ? -6.895 -17.438 -12.18 1 89.56 109 ALA A C 1
ATOM 793 O O . ALA A 1 109 ? -7.891 -17.969 -12.672 1 89.56 109 ALA A O 1
ATOM 794 N N . PRO A 1 110 ? -5.68 -18.062 -12.172 1 86.44 110 PRO A N 1
ATOM 795 C CA . PRO A 1 110 ? -5.562 -19.375 -12.828 1 86.44 110 PRO A CA 1
ATOM 796 C C . PRO A 1 110 ? -6.426 -20.453 -12.172 1 86.44 110 PRO A C 1
ATOM 798 O O . PRO A 1 110 ? -6.719 -21.469 -12.789 1 86.44 110 PRO A O 1
ATOM 801 N N . LYS A 1 111 ? -6.844 -20.234 -10.984 1 86 111 LYS A N 1
ATOM 802 C CA . LYS A 1 111 ? -7.68 -21.188 -10.266 1 86 111 LYS A CA 1
ATOM 803 C C . LYS A 1 111 ? -9.164 -20.875 -10.453 1 86 111 LYS A C 1
ATOM 805 O O . LYS A 1 111 ? -10.023 -21.516 -9.844 1 86 111 LYS A O 1
ATOM 810 N N . GLY A 1 112 ? -9.438 -19.812 -11.211 1 86.75 112 GLY A N 1
ATOM 811 C CA . GLY A 1 112 ? -10.812 -19.438 -11.5 1 86.75 112 GLY A CA 1
ATOM 812 C C . GLY A 1 112 ? -11.453 -18.625 -10.398 1 86.75 112 GLY A C 1
ATOM 813 O O . GLY A 1 112 ? -12.68 -18.531 -10.312 1 86.75 112 GLY A O 1
ATOM 814 N N . ILE A 1 113 ? -10.672 -18.141 -9.523 1 90.62 113 ILE A N 1
ATOM 815 C CA . ILE A 1 113 ? -11.195 -17.328 -8.43 1 90.62 113 ILE A CA 1
ATOM 816 C C . ILE A 1 113 ? -10.953 -15.852 -8.719 1 90.62 113 ILE A C 1
ATOM 818 O O . ILE A 1 113 ? -9.82 -15.438 -8.969 1 90.62 113 ILE A O 1
ATOM 822 N N . ARG A 1 114 ? -12.016 -15.117 -8.68 1 93 114 ARG A N 1
ATOM 823 C CA . ARG A 1 114 ? -11.914 -13.672 -8.867 1 93 114 ARG A CA 1
ATOM 824 C C . ARG A 1 114 ? -11.672 -12.961 -7.543 1 93 114 ARG A C 1
ATOM 826 O O . ARG A 1 114 ? -12.336 -13.25 -6.547 1 93 114 ARG A O 1
ATOM 833 N N . VAL A 1 115 ? -10.703 -12.117 -7.555 1 95.38 115 VAL A N 1
ATOM 834 C CA . VAL A 1 115 ? -10.445 -11.234 -6.426 1 95.38 115 VAL A CA 1
ATOM 835 C C . VAL A 1 115 ? -10.523 -9.773 -6.883 1 95.38 115 VAL A C 1
ATOM 837 O O . VAL A 1 115 ? -9.898 -9.391 -7.875 1 95.38 115 VAL A O 1
ATOM 840 N N . ALA A 1 116 ? -11.328 -9 -6.176 1 97.06 116 ALA A N 1
ATOM 841 C CA . ALA A 1 116 ? -11.508 -7.605 -6.562 1 97.06 116 ALA A CA 1
ATOM 842 C C . ALA A 1 116 ? -11.875 -6.742 -5.359 1 97.06 116 ALA A C 1
ATOM 844 O O . ALA A 1 116 ? -12.156 -7.266 -4.277 1 97.06 116 ALA A O 1
ATOM 845 N N . GLU A 1 117 ? -11.758 -5.438 -5.578 1 97.94 117 GLU A N 1
ATOM 846 C CA . GLU A 1 117 ? -12.102 -4.531 -4.484 1 97.94 117 GLU A CA 1
ATOM 847 C C . GLU A 1 117 ? -12.93 -3.355 -4.988 1 97.94 117 GLU A C 1
ATOM 849 O O . GLU A 1 117 ? -12.852 -2.988 -6.164 1 97.94 117 GLU A O 1
ATOM 854 N N . VAL A 1 118 ? -13.734 -2.846 -4.105 1 97.81 118 VAL A N 1
ATOM 855 C CA . VAL A 1 118 ? -14.352 -1.535 -4.273 1 97.81 118 VAL A CA 1
ATOM 856 C C . VAL A 1 118 ? -13.672 -0.522 -3.354 1 97.81 118 VAL A C 1
ATOM 858 O O . VAL A 1 118 ? -13.672 -0.685 -2.131 1 97.81 118 VAL A O 1
ATOM 861 N N . VAL A 1 119 ? -13.039 0.424 -3.967 1 97.5 119 VAL A N 1
ATOM 862 C CA . VAL A 1 119 ? -12.406 1.503 -3.217 1 97.5 119 VAL A CA 1
ATOM 863 C C . VAL A 1 119 ? -13.422 2.604 -2.932 1 97.5 119 VAL A C 1
ATOM 865 O O . VAL A 1 119 ? -13.828 3.336 -3.838 1 97.5 119 VAL A O 1
ATOM 868 N N . VAL A 1 120 ? -13.781 2.771 -1.678 1 95.94 120 VAL A N 1
ATOM 869 C CA . VAL A 1 120 ? -14.773 3.76 -1.272 1 95.94 120 VAL A CA 1
ATOM 870 C C . VAL A 1 120 ? -14.086 5.074 -0.927 1 95.94 120 VAL A C 1
ATOM 872 O O . VAL A 1 120 ? -13.367 5.164 0.07 1 95.94 120 VAL A O 1
ATOM 875 N N . MET A 1 121 ? -14.25 6.172 -1.722 1 92.56 121 MET A N 1
ATOM 876 C CA . MET A 1 121 ? -13.555 7.449 -1.639 1 92.56 121 MET A CA 1
ATOM 877 C C . MET A 1 121 ? -14.266 8.406 -0.685 1 92.56 121 MET A C 1
ATOM 879 O O . MET A 1 121 ? -13.766 9.492 -0.404 1 92.56 121 MET A O 1
ATOM 883 N N . GLY A 1 122 ? -14.969 8.047 0.251 1 86.19 122 GLY A N 1
ATOM 884 C CA . GLY A 1 122 ? -15.711 8.906 1.159 1 86.19 122 GLY A CA 1
ATOM 885 C C . GLY A 1 122 ? -16.5 8.133 2.193 1 86.19 122 GLY A C 1
ATOM 886 O O . GLY A 1 122 ? -16.359 6.914 2.318 1 86.19 122 GLY A O 1
ATOM 887 N N . GLY A 1 123 ? -17.156 8.875 3.02 1 88.88 123 GLY A N 1
ATOM 888 C CA . GLY A 1 123 ? -18 8.25 4.02 1 88.88 123 GLY A CA 1
ATOM 889 C C . GLY A 1 123 ? -19.281 7.668 3.436 1 88.88 123 GLY A C 1
ATOM 890 O O . GLY A 1 123 ? -19.953 8.312 2.623 1 88.88 123 GLY A O 1
ATOM 891 N N . VAL A 1 124 ? -19.547 6.477 3.76 1 91.44 124 VAL A N 1
ATOM 892 C CA . VAL A 1 124 ? -20.781 5.832 3.324 1 91.44 124 VAL A CA 1
ATOM 893 C C . VAL A 1 124 ? -21.969 6.371 4.133 1 91.44 124 VAL A C 1
ATOM 895 O O . VAL A 1 124 ? -21.922 6.371 5.367 1 91.44 124 VAL A O 1
ATOM 898 N N . LYS A 1 125 ? -22.891 6.812 3.451 1 92.12 125 LYS A N 1
ATOM 899 C CA . LYS A 1 125 ? -24.062 7.391 4.098 1 92.12 125 LYS A CA 1
ATOM 900 C C . LYS A 1 125 ? -24.703 6.398 5.062 1 92.12 125 LYS A C 1
ATOM 902 O O . LYS A 1 125 ? -24.922 5.234 4.715 1 92.12 125 LYS A O 1
ATOM 907 N N . GLY A 1 126 ? -24.859 6.848 6.336 1 88.44 126 GLY A N 1
ATOM 908 C CA . GLY A 1 126 ? -25.516 6.023 7.336 1 88.44 126 GLY A CA 1
ATOM 909 C C . GLY A 1 126 ? -24.547 5.199 8.164 1 88.44 126 GLY A C 1
ATOM 910 O O . GLY A 1 126 ? -24.953 4.484 9.078 1 88.44 126 GLY A O 1
ATOM 911 N N . SER A 1 127 ? -23.281 5.305 7.758 1 82.88 127 SER A N 1
ATOM 912 C CA . SER A 1 127 ? -22.297 4.551 8.523 1 82.88 127 SER A CA 1
ATOM 913 C C . SER A 1 127 ? -22.094 5.152 9.906 1 82.88 127 SER A C 1
ATOM 915 O O . SER A 1 127 ? -22.484 6.289 10.164 1 82.88 127 SER A O 1
ATOM 917 N N . ALA A 1 128 ? -21.516 4.336 10.773 1 77.88 128 ALA A N 1
ATOM 918 C CA . ALA A 1 128 ? -21.281 4.77 12.148 1 77.88 128 ALA A CA 1
ATOM 919 C C . ALA A 1 128 ? -20.312 5.941 12.203 1 77.88 128 ALA A C 1
ATOM 921 O O . ALA A 1 128 ? -20.391 6.789 13.094 1 77.88 128 ALA A O 1
ATOM 922 N N . SER A 1 129 ? -19.5 6.051 11.25 1 74.25 129 SER A N 1
ATOM 923 C CA . SER A 1 129 ? -18.422 7.035 11.281 1 74.25 129 SER A CA 1
ATOM 924 C C . SER A 1 129 ? -18.906 8.406 10.82 1 74.25 129 SER A C 1
ATOM 926 O O . SER A 1 129 ? -18.531 9.43 11.398 1 74.25 129 SER A O 1
ATOM 928 N N . VAL A 1 130 ? -19.703 8.398 9.758 1 81.56 130 VAL A N 1
ATOM 929 C CA . VAL A 1 130 ? -20.016 9.703 9.172 1 81.56 130 VAL A CA 1
ATOM 930 C C . VAL A 1 130 ? -21.531 9.914 9.188 1 81.56 130 VAL A C 1
ATOM 932 O O . VAL A 1 130 ? -22.016 11.016 8.922 1 81.56 130 VAL A O 1
ATOM 935 N N . GLY A 1 131 ? -22.266 8.883 9.531 1 85.19 131 GLY A N 1
ATOM 936 C CA . GLY A 1 131 ? -23.719 9.008 9.562 1 85.19 131 GLY A CA 1
ATOM 937 C C . GLY A 1 131 ? -24.297 9.484 8.25 1 85.19 131 GLY A C 1
ATOM 938 O O . GLY A 1 131 ? -23.953 8.969 7.184 1 85.19 131 GLY A O 1
ATOM 939 N N . ASP A 1 132 ? -25.219 10.469 8.336 1 85.94 132 ASP A N 1
ATOM 940 C CA . ASP A 1 132 ? -25.953 10.93 7.164 1 85.94 132 ASP A CA 1
ATOM 941 C C . ASP A 1 132 ? -25.125 11.922 6.355 1 85.94 132 ASP A C 1
ATOM 943 O O . ASP A 1 132 ? -25.516 12.312 5.25 1 85.94 132 ASP A O 1
ATOM 947 N N . ARG A 1 133 ? -24.016 12.281 6.832 1 86 133 ARG A N 1
ATOM 948 C CA . ARG A 1 133 ? -23.156 13.227 6.129 1 86 133 ARG A CA 1
ATOM 949 C C . ARG A 1 133 ? -22.328 12.523 5.055 1 86 133 ARG A C 1
ATOM 951 O O . ARG A 1 133 ? -21.672 13.18 4.242 1 86 133 ARG A O 1
ATOM 958 N N . GLY A 1 134 ? -22.469 11.188 5.078 1 89 134 GLY A N 1
ATOM 959 C CA . GLY A 1 134 ? -21.75 10.453 4.051 1 89 134 GLY A CA 1
ATOM 960 C C . GLY A 1 134 ? -22.25 10.734 2.648 1 89 134 GLY A C 1
ATOM 961 O O . GLY A 1 134 ? -23.453 10.906 2.441 1 89 134 GLY A O 1
ATOM 962 N N . THR A 1 135 ? -21.297 10.828 1.749 1 90.31 135 THR A N 1
ATOM 963 C CA . THR A 1 135 ? -21.641 11.188 0.377 1 90.31 135 THR A CA 1
ATOM 964 C C . THR A 1 135 ? -21.734 9.945 -0.503 1 90.31 135 THR A C 1
ATOM 966 O O . THR A 1 135 ? -22.234 10.008 -1.627 1 90.31 135 THR A O 1
ATOM 969 N N . VAL A 1 136 ? -21.328 8.82 -0.021 1 94.31 136 VAL A N 1
ATOM 970 C CA . VAL A 1 136 ? -21.375 7.586 -0.795 1 94.31 136 VAL A CA 1
ATOM 971 C C . VAL A 1 136 ? -22.609 6.777 -0.401 1 94.31 136 VAL A C 1
ATOM 973 O O . VAL A 1 136 ? -22.797 6.453 0.774 1 94.31 136 VAL A O 1
ATOM 976 N N . LEU A 1 137 ? -23.438 6.406 -1.321 1 95.12 137 LEU A N 1
ATOM 977 C CA . LEU A 1 137 ? -24.641 5.633 -1.049 1 95.12 137 LEU A CA 1
ATOM 978 C C . LEU A 1 137 ? -24.328 4.145 -0.953 1 95.12 137 LEU A C 1
ATOM 980 O O . LEU A 1 137 ? -23.625 3.598 -1.81 1 95.12 137 LEU A O 1
ATOM 984 N N . PRO A 1 138 ? -24.828 3.584 0.088 1 94.25 138 PRO A N 1
ATOM 985 C CA . PRO A 1 138 ? -24.594 2.145 0.23 1 94.25 138 PRO A CA 1
ATOM 986 C C . PRO A 1 138 ? -25.062 1.347 -0.982 1 94.25 138 PRO A C 1
ATOM 988 O O . PRO A 1 138 ? -24.438 0.36 -1.363 1 94.25 138 PRO A O 1
ATOM 991 N N . GLU A 1 139 ? -26.094 1.838 -1.645 1 96.19 139 GLU A N 1
ATOM 992 C CA . GLU A 1 139 ? -26.641 1.14 -2.805 1 96.19 139 GLU A CA 1
ATOM 993 C C . GLU A 1 139 ? -25.656 1.175 -3.979 1 96.19 139 GLU A C 1
ATOM 995 O O . GLU A 1 139 ? -25.594 0.224 -4.762 1 96.19 139 GLU A O 1
ATOM 1000 N N . ASP A 1 140 ? -25 2.277 -4.082 1 96.44 140 ASP A N 1
ATOM 1001 C CA . ASP A 1 140 ? -24.016 2.395 -5.156 1 96.44 140 ASP A CA 1
ATOM 1002 C C . ASP A 1 140 ? -22.828 1.453 -4.93 1 96.44 140 ASP A C 1
ATOM 1004 O O . ASP A 1 140 ? -22.344 0.833 -5.875 1 96.44 140 ASP A O 1
ATOM 1008 N N . VAL A 1 141 ? -22.422 1.347 -3.705 1 96.25 141 VAL A N 1
ATOM 1009 C CA . VAL A 1 141 ? -21.328 0.434 -3.354 1 96.25 141 VAL A CA 1
ATOM 1010 C C . VAL A 1 141 ? -21.766 -1.007 -3.627 1 96.25 141 VAL A C 1
ATOM 1012 O O . VAL A 1 141 ? -21.016 -1.785 -4.211 1 96.25 141 VAL A O 1
ATOM 1015 N N . ALA A 1 142 ? -22.953 -1.347 -3.188 1 96.94 142 ALA A N 1
ATOM 1016 C CA . ALA A 1 142 ? -23.484 -2.684 -3.426 1 96.94 142 ALA A CA 1
ATOM 1017 C C . ALA A 1 142 ? -23.562 -2.992 -4.918 1 96.94 142 ALA A C 1
ATOM 1019 O O . ALA A 1 142 ? -23.25 -4.109 -5.344 1 96.94 142 ALA A O 1
ATOM 1020 N N . ALA A 1 143 ? -23.938 -2.004 -5.699 1 97.62 143 ALA A N 1
ATOM 1021 C CA . ALA A 1 143 ? -24.016 -2.174 -7.148 1 97.62 143 ALA A CA 1
ATOM 1022 C C . ALA A 1 143 ? -22.641 -2.441 -7.75 1 97.62 143 ALA A C 1
ATOM 1024 O O . ALA A 1 143 ? -22.516 -3.244 -8.672 1 97.62 143 ALA A O 1
ATOM 1025 N N . ASP A 1 144 ? -21.656 -1.728 -7.273 1 97 144 ASP A N 1
ATOM 1026 C CA . ASP A 1 144 ? -20.281 -1.947 -7.742 1 97 144 ASP A CA 1
ATOM 1027 C C . ASP A 1 144 ? -19.828 -3.371 -7.441 1 97 144 ASP A C 1
ATOM 1029 O O . ASP A 1 144 ? -19.234 -4.035 -8.297 1 97 144 ASP A O 1
ATOM 1033 N N . PHE A 1 145 ? -20.156 -3.885 -6.184 1 96.81 145 PHE A N 1
ATOM 1034 C CA . PHE A 1 145 ? -19.797 -5.25 -5.824 1 96.81 145 PHE A CA 1
ATOM 1035 C C . PHE A 1 145 ? -20.516 -6.254 -6.715 1 96.81 145 PHE A C 1
ATOM 1037 O O . PHE A 1 145 ? -19.922 -7.25 -7.141 1 96.81 145 PHE A O 1
ATOM 1044 N N . TRP A 1 146 ? -21.75 -5.973 -7.016 1 96.31 146 TRP A N 1
ATOM 1045 C CA . TRP A 1 146 ? -22.516 -6.867 -7.875 1 96.31 146 TRP A CA 1
ATOM 1046 C 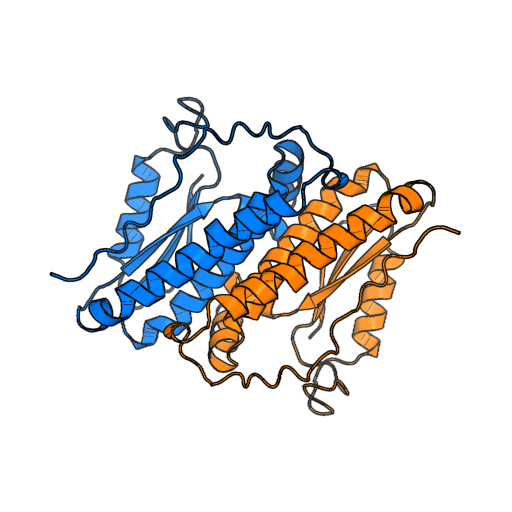C . TRP A 1 146 ? -21.906 -6.93 -9.273 1 96.31 146 TRP A C 1
ATOM 1048 O O . TRP A 1 146 ? -21.781 -8.008 -9.852 1 96.31 146 TRP A O 1
ATOM 1058 N N . GLN A 1 147 ? -21.531 -5.758 -9.773 1 95.44 147 GLN A N 1
ATOM 1059 C CA . GLN A 1 147 ? -20.938 -5.695 -11.094 1 95.44 147 GLN A CA 1
ATOM 1060 C C . GLN A 1 147 ? -19.625 -6.477 -11.141 1 95.44 147 GLN A C 1
ATOM 1062 O O . GLN A 1 147 ? -19.359 -7.188 -12.109 1 95.44 147 GLN A O 1
ATOM 1067 N N . LEU A 1 148 ? -18.875 -6.395 -10.086 1 94.31 148 LEU A N 1
ATOM 1068 C CA . LEU A 1 148 ? -17.625 -7.133 -10.023 1 94.31 148 LEU A CA 1
ATOM 1069 C C . LEU A 1 148 ? -17.875 -8.633 -9.945 1 94.31 148 LEU A C 1
ATOM 1071 O O . LEU A 1 148 ? -17.188 -9.422 -10.594 1 94.31 148 LEU A O 1
ATOM 1075 N N . TYR A 1 149 ? -18.859 -8.992 -9.242 1 92.75 149 TYR A N 1
ATOM 1076 C CA . TYR A 1 149 ? -19.188 -10.398 -9.031 1 92.75 149 TYR A CA 1
ATOM 1077 C C . TYR A 1 149 ? -19.688 -11.039 -10.312 1 92.75 149 TYR A C 1
ATOM 1079 O O . TYR A 1 149 ? -19.328 -12.172 -10.633 1 92.75 149 TYR A O 1
ATOM 1087 N N . THR A 1 150 ? -20.422 -10.25 -11.07 1 92.69 150 THR A N 1
ATOM 1088 C CA . THR A 1 150 ? -21.109 -10.828 -12.227 1 92.69 150 THR A CA 1
ATOM 1089 C C . THR A 1 150 ? -20.312 -10.594 -13.5 1 92.69 150 THR A C 1
ATOM 1091 O O . THR A 1 150 ? -20.734 -11.016 -14.586 1 92.69 150 THR A O 1
ATOM 1094 N N . ALA A 1 151 ? -19.266 -9.891 -13.336 1 89.94 151 ALA A N 1
ATOM 1095 C CA . ALA A 1 151 ? -18.453 -9.625 -14.508 1 89.94 151 ALA A CA 1
ATOM 1096 C C . ALA A 1 151 ? -17.938 -10.922 -15.133 1 89.94 151 ALA A C 1
ATOM 1098 O O . ALA A 1 151 ? -17.812 -11.938 -14.445 1 89.94 151 ALA A O 1
ATOM 1099 N N . ALA A 1 152 ? -17.703 -10.875 -16.406 1 86.81 152 ALA A N 1
ATOM 1100 C CA . ALA A 1 152 ? -17.156 -12.031 -17.109 1 86.81 152 ALA A CA 1
ATOM 1101 C C . ALA A 1 152 ? -15.812 -12.445 -16.5 1 86.81 152 ALA A C 1
ATOM 1103 O O . ALA A 1 152 ? -15.07 -11.602 -15.992 1 86.81 152 ALA A O 1
ATOM 1104 N N . PRO A 1 153 ? -15.555 -13.695 -16.562 1 77.88 153 PRO A N 1
ATOM 1105 C CA . PRO A 1 153 ? -14.328 -14.203 -15.953 1 77.88 153 PRO A CA 1
ATOM 1106 C C . PRO A 1 153 ? -13.07 -13.5 -16.469 1 77.88 153 PRO A C 1
ATOM 1108 O O . PRO A 1 153 ? -12.07 -13.422 -15.766 1 77.88 153 PRO A O 1
ATOM 1111 N N . ASP A 1 154 ? -13.203 -13 -17.656 1 79.19 154 ASP A N 1
ATOM 1112 C CA . ASP A 1 154 ? -12.023 -12.398 -18.25 1 79.19 154 ASP A CA 1
ATOM 1113 C C . ASP A 1 154 ? -12.008 -10.883 -18.062 1 79.19 154 ASP A C 1
ATOM 1115 O O . ASP A 1 154 ? -11.141 -10.188 -18.578 1 79.19 154 ASP A O 1
ATOM 1119 N N . ALA A 1 155 ? -12.961 -10.469 -17.234 1 81 155 ALA A N 1
ATOM 1120 C CA . ALA A 1 155 ? -12.977 -9.031 -16.953 1 81 155 ALA A CA 1
ATOM 1121 C C . ALA A 1 155 ? -11.68 -8.594 -16.266 1 81 155 ALA A C 1
ATOM 1123 O O . ALA A 1 155 ? -11.164 -9.297 -15.398 1 81 155 ALA A O 1
ATOM 1124 N N . ALA A 1 156 ? -11.094 -7.535 -16.719 1 78.44 156 ALA A N 1
ATOM 1125 C CA . ALA A 1 156 ? -9.773 -7.086 -16.297 1 78.44 156 ALA A CA 1
ATOM 1126 C C . ALA A 1 156 ? -9.852 -6.242 -15.039 1 78.44 156 ALA A C 1
ATOM 1128 O O . ALA A 1 156 ? -8.852 -6.059 -14.344 1 78.44 156 ALA A O 1
ATOM 1129 N N . SER A 1 157 ? -11.008 -5.883 -14.672 1 88.31 157 SER A N 1
ATOM 1130 C CA . 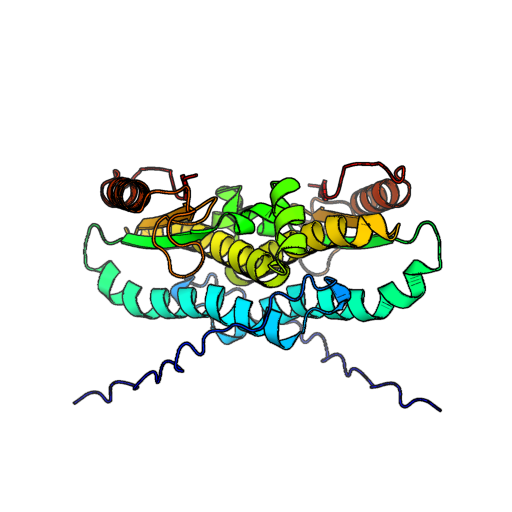SER A 1 157 ? -11.094 -4.91 -13.594 1 88.31 157 SER A CA 1
ATOM 1131 C C . SER A 1 157 ? -10.891 -5.574 -12.234 1 88.31 157 SER A C 1
ATOM 1133 O O . SER A 1 157 ? -11.648 -6.473 -11.859 1 88.31 157 SER A O 1
ATOM 1135 N N . VAL A 1 158 ? -9.898 -5.172 -11.531 1 94.5 158 VAL A N 1
ATOM 1136 C CA . VAL A 1 158 ? -9.633 -5.684 -10.195 1 94.5 158 VAL A CA 1
ATOM 1137 C C . VAL A 1 158 ? -10.109 -4.672 -9.148 1 94.5 158 VAL A C 1
ATOM 1139 O O . VAL A 1 158 ? -10.344 -5.031 -7.992 1 94.5 158 VAL A O 1
ATOM 1142 N N . SER A 1 159 ? -10.273 -3.402 -9.617 1 95.44 159 SER A N 1
ATOM 1143 C CA . SER A 1 159 ? -10.641 -2.361 -8.664 1 95.44 159 SER A CA 1
ATOM 1144 C C . SER A 1 159 ? -11.609 -1.361 -9.289 1 95.44 159 SER A C 1
ATOM 1146 O O . SER A 1 159 ? -11.445 -0.964 -10.445 1 95.44 159 SER A O 1
ATOM 1148 N N . VAL A 1 160 ? -12.617 -1.056 -8.539 1 95.19 160 VAL A N 1
ATOM 1149 C CA . VAL A 1 160 ? -13.555 -0.002 -8.906 1 95.19 160 VAL A CA 1
ATOM 1150 C C . VAL A 1 160 ? -13.633 1.036 -7.789 1 95.19 160 VAL A C 1
ATOM 1152 O O . VAL A 1 160 ? -13.672 0.684 -6.609 1 95.19 160 VAL A O 1
ATOM 1155 N N . SER A 1 161 ? -13.516 2.291 -8.141 1 94.31 161 SER A N 1
ATOM 1156 C CA . SER A 1 161 ? -13.602 3.359 -7.148 1 94.31 161 SER A CA 1
ATOM 1157 C C . SER A 1 161 ? -14.984 4.004 -7.148 1 94.31 161 SER A C 1
ATOM 1159 O O . SER A 1 161 ? -15.586 4.199 -8.203 1 94.31 161 SER A O 1
ATOM 1161 N N . ARG A 1 162 ? -15.477 4.289 -5.957 1 91.12 162 ARG A N 1
ATOM 1162 C CA . ARG A 1 162 ? -16.766 4.934 -5.762 1 91.12 162 ARG A CA 1
ATOM 1163 C C . ARG A 1 162 ? -16.641 6.16 -4.871 1 91.12 162 ARG A C 1
ATOM 1165 O O . ARG A 1 162 ? -16.094 6.082 -3.77 1 91.12 162 ARG A O 1
ATOM 1172 N N . GLY A 1 163 ? -17.125 7.277 -5.203 1 82.5 163 GLY A N 1
ATOM 1173 C CA . GLY A 1 163 ? -17.172 8.516 -4.445 1 82.5 163 GLY A CA 1
ATOM 1174 C C . GLY A 1 163 ? -16.344 9.625 -5.07 1 82.5 163 GLY A C 1
ATOM 1175 O O . GLY A 1 163 ? -15.578 9.383 -6.008 1 82.5 163 GLY A O 1
ATOM 1176 N N . MET B 1 1 ? 26.016 8.727 31.266 1 26.41 1 MET B N 1
ATOM 1177 C CA . MET B 1 1 ? 26.266 8.102 29.969 1 26.41 1 MET B CA 1
ATOM 1178 C C . MET B 1 1 ? 25.016 7.41 29.438 1 26.41 1 MET B C 1
ATOM 1180 O O . MET B 1 1 ? 24.438 6.559 30.125 1 26.41 1 MET B O 1
ATOM 1184 N N . PRO B 1 2 ? 24.203 8.031 28.516 1 30.39 2 PRO B N 1
ATOM 1185 C CA . PRO B 1 2 ? 22.875 7.504 28.156 1 30.39 2 PRO B CA 1
ATOM 1186 C C . PRO B 1 2 ? 22.938 6.098 27.562 1 30.39 2 PRO B C 1
ATOM 1188 O O . PRO B 1 2 ? 23.953 5.719 26.969 1 30.39 2 PRO B O 1
ATOM 1191 N N . ARG B 1 3 ? 22.391 5.18 28.203 1 30.61 3 ARG B N 1
ATOM 1192 C CA . ARG B 1 3 ? 22.344 3.785 27.766 1 30.61 3 ARG B CA 1
ATOM 1193 C C . ARG B 1 3 ? 21.844 3.68 26.328 1 30.61 3 ARG B C 1
ATOM 1195 O O . ARG B 1 3 ? 20.703 4.023 26.031 1 30.61 3 ARG B O 1
ATOM 1202 N N . ALA B 1 4 ? 22.719 3.828 25.344 1 28.67 4 ALA B N 1
ATOM 1203 C CA . ALA B 1 4 ? 22.406 3.543 23.953 1 28.67 4 ALA B CA 1
ATOM 1204 C C . ALA B 1 4 ? 21.734 2.18 23.812 1 28.67 4 ALA B C 1
ATOM 1206 O O . ALA B 1 4 ? 22.25 1.172 24.297 1 28.67 4 ALA B O 1
ATOM 1207 N N . MET B 1 5 ? 20.453 2.18 23.734 1 31.06 5 MET B N 1
ATOM 1208 C CA . MET B 1 5 ? 19.75 0.938 23.406 1 31.06 5 MET B CA 1
ATOM 1209 C C . MET B 1 5 ? 20.438 0.204 22.266 1 31.06 5 MET B C 1
ATOM 1211 O O . MET B 1 5 ? 20.641 0.772 21.188 1 31.06 5 MET B O 1
ATOM 1215 N N . ARG B 1 6 ? 21.344 -0.639 22.531 1 26.98 6 ARG B N 1
ATOM 1216 C CA . ARG B 1 6 ? 21.922 -1.546 21.531 1 26.98 6 ARG B CA 1
ATOM 1217 C C . ARG B 1 6 ? 20.828 -2.201 20.703 1 26.98 6 ARG B C 1
ATOM 1219 O O . ARG B 1 6 ? 20.078 -3.039 21.188 1 26.98 6 ARG B O 1
ATOM 1226 N N . LEU B 1 7 ? 20.297 -1.48 19.781 1 29.8 7 LEU B N 1
ATOM 1227 C CA . LEU B 1 7 ? 19.469 -2.15 18.797 1 29.8 7 LEU B CA 1
ATOM 1228 C C . LEU B 1 7 ? 20.188 -3.357 18.203 1 29.8 7 LEU B C 1
ATOM 1230 O O . LEU B 1 7 ? 21.219 -3.209 17.547 1 29.8 7 LEU B O 1
ATOM 1234 N N . THR B 1 8 ? 20.297 -4.344 18.891 1 28.19 8 THR B N 1
ATOM 1235 C CA . THR B 1 8 ? 20.797 -5.57 18.281 1 28.19 8 THR B CA 1
ATOM 1236 C C . THR B 1 8 ? 20.078 -5.84 16.953 1 28.19 8 THR B C 1
ATOM 1238 O O . THR B 1 8 ? 18.859 -6.039 16.938 1 28.19 8 THR B O 1
ATOM 1241 N N . TRP B 1 9 ? 20.562 -5.199 15.977 1 27.67 9 TRP B N 1
ATOM 1242 C CA . TRP B 1 9 ? 20.062 -5.523 14.641 1 27.67 9 TRP B CA 1
ATOM 1243 C C . TRP B 1 9 ? 20.156 -7.023 14.375 1 27.67 9 TRP B C 1
ATOM 1245 O O . TRP B 1 9 ? 21.203 -7.641 14.617 1 27.67 9 TRP B O 1
ATOM 1255 N N . PRO B 1 10 ? 19.172 -7.73 14.562 1 33.22 10 PRO B N 1
ATOM 1256 C CA . PRO B 1 10 ? 19.406 -9.133 14.219 1 33.22 10 PRO B CA 1
ATOM 1257 C C . PRO B 1 10 ? 20.219 -9.305 12.938 1 33.22 10 PRO B C 1
ATOM 1259 O O . PRO B 1 10 ? 20.234 -8.406 12.094 1 33.22 10 PRO B O 1
ATOM 1262 N N . SER B 1 11 ? 21.266 -10.016 12.938 1 29.23 11 SER B N 1
ATOM 1263 C CA . SER B 1 11 ? 22.094 -10.414 11.805 1 29.23 11 SER B CA 1
ATOM 1264 C C . SER B 1 11 ? 21.25 -10.672 10.562 1 29.23 11 SER B C 1
ATOM 1266 O O . SER B 1 11 ? 20.141 -11.203 10.664 1 29.23 11 SER B O 1
ATOM 1268 N N . PRO B 1 12 ? 21.484 -9.906 9.516 1 30.86 12 PRO B N 1
ATOM 1269 C CA . PRO B 1 12 ? 20.766 -10.195 8.273 1 30.86 12 PRO B CA 1
ATOM 1270 C C . PRO B 1 12 ? 20.828 -11.672 7.891 1 30.86 12 PRO B C 1
ATOM 1272 O O . PRO B 1 12 ? 21.891 -12.188 7.531 1 30.86 12 PRO B O 1
ATOM 1275 N N . ARG B 1 13 ? 20.625 -12.625 8.773 1 31.53 13 ARG B N 1
ATOM 1276 C CA . ARG B 1 13 ? 20.547 -13.93 8.133 1 31.53 13 ARG B CA 1
ATOM 1277 C C . ARG B 1 13 ? 19.953 -13.82 6.73 1 31.53 13 ARG B C 1
ATOM 1279 O O . ARG B 1 13 ? 19.078 -12.992 6.488 1 31.53 13 ARG B O 1
ATOM 1286 N N . THR B 1 14 ? 20.797 -14.07 5.719 1 29.81 14 THR B N 1
ATOM 1287 C CA . THR B 1 14 ? 20.422 -14.273 4.32 1 29.81 14 THR B CA 1
ATOM 1288 C C . THR B 1 14 ? 19.062 -14.938 4.207 1 29.81 14 THR B C 1
ATOM 1290 O O . THR B 1 14 ? 18.875 -16.062 4.684 1 29.81 14 THR B O 1
ATOM 1293 N N . SER B 1 15 ? 18.109 -14.234 4.574 1 33.09 15 SER B N 1
ATOM 1294 C CA . SER B 1 15 ? 16.719 -14.688 4.523 1 33.09 15 SER B CA 1
ATOM 1295 C C . SER B 1 15 ? 16.469 -15.547 3.283 1 33.09 15 SER B C 1
ATOM 1297 O O . SER B 1 15 ? 16.297 -15.016 2.184 1 33.09 15 SER B O 1
ATOM 1299 N N . ARG B 1 16 ? 17.453 -16.359 2.969 1 28.98 16 ARG B N 1
ATOM 1300 C CA . ARG B 1 16 ? 17.203 -17.375 1.948 1 28.98 16 ARG B CA 1
ATOM 1301 C C . ARG B 1 16 ? 15.805 -17.969 2.098 1 28.98 16 ARG B C 1
ATOM 1303 O O . ARG B 1 16 ? 15.609 -19.172 1.894 1 28.98 16 ARG B O 1
ATOM 1310 N N . ARG B 1 17 ? 15.109 -17.578 3.15 1 33.38 17 ARG B N 1
ATOM 1311 C CA . ARG B 1 17 ? 13.789 -18.188 3.055 1 33.38 17 ARG B CA 1
ATOM 1312 C C . ARG B 1 17 ? 13.242 -18.094 1.633 1 33.38 17 ARG B C 1
ATOM 1314 O O . ARG B 1 17 ? 12.961 -17 1.142 1 33.38 17 ARG B O 1
ATOM 1321 N N . CYS B 1 18 ? 13.859 -18.891 0.836 1 29.62 18 CYS B N 1
ATOM 1322 C CA . CYS B 1 18 ? 13.57 -19.266 -0.541 1 29.62 18 CYS B CA 1
ATOM 1323 C C . CYS B 1 18 ? 12.133 -18.938 -0.913 1 29.62 18 CYS B C 1
ATOM 1325 O O . CYS B 1 18 ? 11.219 -19.109 -0.109 1 29.62 18 CYS B O 1
ATOM 1327 N N . TYR B 1 19 ? 11.953 -17.812 -1.707 1 34.81 19 TYR B N 1
ATOM 1328 C CA . TYR B 1 19 ? 10.789 -17.531 -2.535 1 34.81 19 TYR B CA 1
ATOM 1329 C C . TYR B 1 19 ? 10.148 -18.812 -3.055 1 34.81 19 TYR B C 1
ATOM 1331 O O . TYR B 1 19 ? 10.664 -19.438 -3.98 1 34.81 19 TYR B O 1
ATOM 1339 N N . ARG B 1 20 ? 10.141 -19.766 -2.256 1 37.28 20 ARG B N 1
ATOM 1340 C CA . ARG B 1 20 ? 9.406 -20.828 -2.926 1 37.28 20 ARG B CA 1
ATOM 1341 C C . ARG B 1 20 ? 8.344 -20.266 -3.861 1 37.28 20 ARG B C 1
ATOM 1343 O O . ARG B 1 20 ? 7.77 -19.203 -3.588 1 37.28 20 ARG B O 1
ATOM 1350 N N . ARG B 1 21 ? 8.523 -20.266 -5.223 1 44.97 21 ARG B N 1
ATOM 1351 C CA . ARG B 1 21 ? 7.539 -20.078 -6.281 1 44.97 21 ARG B CA 1
ATOM 1352 C C . ARG B 1 21 ? 6.121 -20.094 -5.719 1 44.97 21 ARG B C 1
ATOM 1354 O O . ARG B 1 21 ? 5.473 -21.141 -5.695 1 44.97 21 ARG B O 1
ATOM 1361 N N . GLY B 1 22 ? 5.988 -19.812 -4.355 1 48.41 22 GLY B N 1
ATOM 1362 C CA . GLY B 1 22 ? 4.879 -20.234 -3.516 1 48.41 22 GLY B CA 1
ATOM 1363 C C . GLY B 1 22 ? 3.588 -19.5 -3.822 1 48.41 22 GLY B C 1
ATOM 1364 O O . GLY B 1 22 ? 3.604 -18.438 -4.434 1 48.41 22 GLY B O 1
ATOM 1365 N N . ASP B 1 23 ? 2.559 -20.234 -4.047 1 66.31 23 ASP B N 1
ATOM 1366 C CA . ASP B 1 23 ? 1.116 -20.016 -3.988 1 66.31 23 ASP B CA 1
ATOM 1367 C C . ASP B 1 23 ? 0.751 -19.062 -2.861 1 66.31 23 ASP B C 1
ATOM 1369 O O . ASP B 1 23 ? 1.273 -19.172 -1.75 1 66.31 23 ASP B O 1
ATOM 1373 N N . VAL B 1 24 ? 0.448 -17.75 -3.252 1 77.38 24 VAL B N 1
ATOM 1374 C CA . VAL B 1 24 ? -0.062 -16.797 -2.26 1 77.38 24 VAL B CA 1
ATOM 1375 C C . VAL B 1 24 ? -0.782 -17.562 -1.148 1 77.38 24 VAL B C 1
ATOM 1377 O O . VAL B 1 24 ? -0.791 -17.125 0.005 1 77.38 24 VAL B O 1
ATOM 1380 N N . LEU B 1 25 ? -1.12 -18.766 -1.432 1 82.56 25 LEU B N 1
ATOM 1381 C CA . LEU B 1 25 ? -1.846 -19.578 -0.458 1 82.56 25 LEU B CA 1
ATOM 1382 C C . LEU B 1 25 ? -0.888 -20.203 0.542 1 82.56 25 LEU B C 1
ATOM 1384 O O . LEU B 1 25 ? -1.301 -20.625 1.629 1 82.56 25 LEU B O 1
ATOM 1388 N N . SER B 1 26 ? 0.345 -20.234 0.219 1 85.62 26 SER B N 1
ATOM 1389 C CA . SER B 1 26 ? 1.335 -20.844 1.103 1 85.62 26 SER B CA 1
ATOM 1390 C C . SER B 1 26 ? 2.148 -19.781 1.834 1 85.62 26 SER B C 1
ATOM 1392 O O . SER B 1 26 ? 3.072 -20.109 2.582 1 85.62 26 SER B O 1
ATOM 1394 N N . LEU B 1 27 ? 1.864 -18.562 1.558 1 88.69 27 LEU B N 1
ATOM 1395 C CA . LEU B 1 27 ? 2.578 -17.469 2.219 1 88.69 27 LEU B CA 1
ATOM 1396 C C . LEU B 1 27 ? 2.348 -17.516 3.727 1 88.69 27 LEU B C 1
ATOM 1398 O O . LEU B 1 27 ? 1.202 -17.516 4.184 1 88.69 27 LEU B O 1
ATOM 1402 N N . ASP B 1 28 ? 3.445 -17.594 4.457 1 89.06 28 ASP B N 1
ATOM 1403 C CA . ASP B 1 28 ? 3.371 -17.609 5.914 1 89.06 28 ASP B CA 1
ATOM 1404 C C . ASP B 1 28 ? 2.938 -16.25 6.457 1 89.06 28 ASP B C 1
ATOM 1406 O O . ASP B 1 28 ? 3.479 -15.219 6.059 1 89.06 28 ASP B O 1
ATOM 1410 N N . ILE B 1 29 ? 2.055 -16.344 7.391 1 89.38 29 ILE B N 1
ATOM 1411 C CA . ILE B 1 29 ? 1.517 -15.141 8.008 1 89.38 29 ILE B CA 1
ATOM 1412 C C . ILE B 1 29 ? 2.639 -14.375 8.703 1 89.38 29 ILE B C 1
ATOM 1414 O O . ILE B 1 29 ? 2.68 -13.141 8.648 1 89.38 29 ILE B O 1
ATOM 1418 N N . ASP B 1 30 ? 3.492 -15.109 9.289 1 90.12 30 ASP B N 1
ATOM 1419 C CA . ASP B 1 30 ? 4.602 -14.469 9.984 1 90.12 30 ASP B CA 1
ATOM 1420 C C . ASP B 1 30 ? 5.504 -13.711 9.008 1 90.12 30 ASP B C 1
ATOM 1422 O O . ASP B 1 30 ? 6.062 -12.672 9.352 1 90.12 30 ASP B O 1
ATOM 1426 N N . THR B 1 31 ? 5.633 -14.234 7.824 1 88.5 31 THR B N 1
ATOM 1427 C CA . THR B 1 31 ? 6.473 -13.602 6.812 1 88.5 31 THR B CA 1
ATOM 1428 C C . THR B 1 31 ? 5.906 -12.242 6.406 1 88.5 31 THR B C 1
ATOM 1430 O O . THR B 1 31 ? 6.641 -11.258 6.336 1 88.5 31 THR B O 1
ATOM 1433 N N . ILE B 1 32 ? 4.617 -12.164 6.184 1 90.31 32 ILE B N 1
ATOM 1434 C CA . ILE B 1 32 ? 4.016 -10.906 5.742 1 90.31 32 ILE B CA 1
ATOM 1435 C C . ILE B 1 32 ? 4.047 -9.891 6.883 1 90.31 32 ILE B C 1
ATOM 1437 O O . ILE B 1 32 ? 4.305 -8.711 6.66 1 90.31 32 ILE B O 1
ATOM 1441 N N . GLU B 1 33 ? 3.85 -10.375 8.102 1 90.94 33 GLU B N 1
ATOM 1442 C CA . GLU B 1 33 ? 3.908 -9.477 9.25 1 90.94 33 GLU B CA 1
ATOM 1443 C C . GLU B 1 33 ? 5.312 -8.914 9.43 1 90.94 33 GLU B C 1
ATOM 1445 O O . GLU B 1 33 ? 5.477 -7.723 9.711 1 90.94 33 GLU B O 1
ATOM 1450 N N . HIS B 1 34 ? 6.234 -9.711 9.289 1 89.62 34 HIS B N 1
ATOM 1451 C CA . HIS B 1 34 ? 7.625 -9.281 9.43 1 89.62 34 HIS B CA 1
ATOM 1452 C C . HIS B 1 34 ? 7.992 -8.258 8.367 1 89.62 34 HIS B C 1
ATOM 1454 O O . HIS B 1 34 ? 8.656 -7.262 8.664 1 89.62 34 HIS B O 1
ATOM 1460 N N . ASN B 1 35 ? 7.559 -8.469 7.156 1 89.75 35 ASN B N 1
ATOM 1461 C CA . ASN B 1 35 ? 7.828 -7.516 6.082 1 89.75 35 ASN B CA 1
ATOM 1462 C C . ASN B 1 35 ? 7.188 -6.156 6.359 1 89.75 35 ASN B C 1
ATOM 1464 O O . ASN B 1 35 ? 7.824 -5.117 6.176 1 89.75 35 ASN B O 1
ATOM 1468 N N . LEU B 1 36 ? 5.984 -6.211 6.832 1 92.19 36 LEU B N 1
ATOM 1469 C CA . LEU B 1 36 ? 5.281 -4.98 7.168 1 92.19 36 LEU B CA 1
ATOM 1470 C C . LEU B 1 36 ? 5.996 -4.234 8.289 1 92.19 36 LEU B C 1
ATOM 1472 O O . LEU B 1 36 ? 6.16 -3.014 8.227 1 92.19 36 LEU B O 1
ATOM 1476 N N . GLN B 1 37 ? 6.406 -4.973 9.242 1 89.69 37 GLN B N 1
ATOM 1477 C CA . GLN B 1 37 ? 7.117 -4.367 10.367 1 89.69 37 GLN B CA 1
ATOM 1478 C C . GLN B 1 37 ? 8.414 -3.707 9.906 1 89.69 37 GLN B C 1
ATOM 1480 O O . GLN B 1 37 ? 8.703 -2.564 10.273 1 89.69 37 GLN B O 1
ATOM 1485 N N . HIS B 1 38 ? 9.156 -4.359 9.141 1 88.44 38 HIS B N 1
ATOM 1486 C CA . HIS B 1 38 ? 10.438 -3.863 8.664 1 88.44 38 HIS B CA 1
ATOM 1487 C C . HIS B 1 38 ? 10.258 -2.643 7.77 1 88.44 38 HIS B C 1
ATOM 1489 O O . HIS B 1 38 ? 10.914 -1.619 7.969 1 88.44 38 HIS B O 1
ATOM 1495 N N . GLN B 1 39 ? 9.289 -2.742 6.918 1 90.69 39 GLN B N 1
ATOM 1496 C CA . GLN B 1 39 ? 9.195 -1.711 5.891 1 90.69 39 GLN B CA 1
ATOM 1497 C C . GLN B 1 39 ? 8.438 -0.491 6.402 1 90.69 39 GLN B C 1
ATOM 1499 O O . GLN B 1 39 ? 8.734 0.641 6.02 1 90.69 39 GLN B O 1
ATOM 1504 N N . VAL B 1 40 ? 7.496 -0.674 7.266 1 94.56 40 VAL B N 1
ATOM 1505 C CA . VAL B 1 40 ? 6.621 0.429 7.652 1 94.56 40 VAL B CA 1
ATOM 1506 C C . VAL B 1 40 ? 7 0.923 9.047 1 94.56 40 VAL B C 1
ATOM 1508 O O . VAL B 1 40 ? 7.324 2.1 9.227 1 94.56 40 VAL B O 1
ATOM 1511 N N . THR B 1 41 ? 7.059 -0.016 9.961 1 93.12 41 THR B N 1
ATOM 1512 C CA . THR B 1 41 ? 7.352 0.365 11.336 1 93.12 41 THR B CA 1
ATOM 1513 C C . THR B 1 41 ? 8.773 0.899 11.469 1 93.12 41 THR B C 1
ATOM 1515 O O . THR B 1 41 ? 9.016 1.872 12.18 1 93.12 41 THR B O 1
ATOM 1518 N N . GLY B 1 42 ? 9.703 0.281 10.828 1 93.69 42 GLY B N 1
ATOM 1519 C CA . GLY B 1 42 ? 11.078 0.753 10.836 1 93.69 42 GLY B CA 1
ATOM 1520 C C . GLY B 1 42 ? 11.227 2.174 10.328 1 93.69 42 GLY B C 1
ATOM 1521 O O . GLY B 1 42 ? 11.906 2.994 10.945 1 93.69 42 GLY B O 1
ATOM 1522 N N . LEU B 1 43 ? 10.602 2.477 9.18 1 95.56 43 LEU B N 1
ATOM 1523 C CA . LEU B 1 43 ? 10.656 3.818 8.609 1 95.56 43 LEU B CA 1
ATOM 1524 C C . LEU B 1 43 ? 10.039 4.84 9.562 1 95.56 43 LEU B C 1
ATOM 1526 O O . LEU B 1 43 ? 10.633 5.891 9.82 1 95.56 43 LEU B O 1
ATOM 1530 N N . LEU B 1 44 ? 8.859 4.539 10.094 1 94.88 44 LEU B N 1
ATOM 1531 C CA . LEU B 1 44 ? 8.195 5.465 11.008 1 94.88 44 LEU B CA 1
ATOM 1532 C C . LEU B 1 44 ? 9.062 5.738 12.234 1 94.88 44 LEU B C 1
ATOM 1534 O O . LEU B 1 44 ? 9.227 6.895 12.633 1 94.88 44 LEU B O 1
ATOM 1538 N N . ALA B 1 45 ? 9.57 4.652 12.828 1 94.06 45 ALA B N 1
ATOM 1539 C CA . ALA B 1 45 ? 10.414 4.793 14.008 1 94.06 45 ALA B CA 1
ATOM 1540 C C . ALA B 1 45 ? 11.633 5.66 13.719 1 94.06 45 ALA B C 1
ATOM 1542 O O . ALA B 1 45 ? 11.992 6.527 14.516 1 94.06 45 ALA B O 1
ATOM 1543 N N . ALA B 1 46 ? 12.305 5.457 12.594 1 94.56 46 ALA B N 1
ATOM 1544 C CA . ALA B 1 46 ? 13.461 6.254 12.195 1 94.56 46 ALA B CA 1
ATOM 1545 C C . ALA B 1 46 ? 13.094 7.723 12.039 1 94.56 46 ALA B C 1
ATOM 1547 O O . ALA B 1 46 ? 13.805 8.602 12.531 1 94.56 46 ALA B O 1
ATOM 1548 N N . VAL B 1 47 ? 12.016 7.977 11.391 1 93.94 47 VAL B N 1
ATOM 1549 C CA . VAL B 1 47 ? 11.562 9.336 11.141 1 93.94 47 VAL B CA 1
ATOM 1550 C C . VAL B 1 47 ? 11.258 10.031 12.461 1 93.94 47 VAL B C 1
ATOM 1552 O O . VAL B 1 47 ? 11.656 11.18 12.68 1 93.94 47 VAL B O 1
ATOM 1555 N N . GLN B 1 48 ? 10.547 9.359 13.375 1 91.69 48 GLN B N 1
ATOM 1556 C CA . GLN B 1 48 ? 10.18 9.938 14.672 1 91.69 48 GLN B CA 1
ATOM 1557 C C . GLN B 1 48 ? 11.422 10.266 15.5 1 91.69 48 GLN B C 1
ATOM 1559 O O . GLN B 1 48 ? 11.406 11.203 16.297 1 91.69 48 GLN B O 1
ATOM 1564 N N . GLN B 1 49 ? 12.438 9.516 15.273 1 91.94 49 GLN B N 1
ATOM 1565 C CA . GLN B 1 49 ? 13.664 9.727 16.031 1 91.94 49 GLN B CA 1
ATOM 1566 C C . GLN B 1 49 ? 14.453 10.914 15.492 1 91.94 49 GLN B C 1
ATOM 1568 O O . GLN B 1 49 ? 15.031 11.688 16.266 1 91.94 49 GLN B O 1
ATOM 1573 N N . VAL B 1 50 ? 14.484 11.156 14.188 1 92.31 50 VAL B N 1
ATOM 1574 C CA . VAL B 1 50 ? 15.438 12.094 13.602 1 92.31 50 VAL B CA 1
ATOM 1575 C C . VAL B 1 50 ? 14.75 13.445 13.375 1 92.31 50 VAL B C 1
ATOM 1577 O O . VAL B 1 50 ? 15.414 14.484 13.344 1 92.31 50 VAL B O 1
ATOM 1580 N N . VAL B 1 51 ? 13.492 13.492 13.242 1 90.62 51 VAL B N 1
ATOM 1581 C CA . VAL B 1 51 ? 12.773 14.68 12.797 1 90.62 51 VAL B CA 1
ATOM 1582 C C . VAL B 1 51 ? 12.898 15.781 13.844 1 90.62 51 VAL B C 1
ATOM 1584 O O . VAL B 1 51 ? 13.102 16.953 13.5 1 90.62 51 VAL B O 1
ATOM 1587 N N . PRO B 1 52 ? 12.781 15.484 15.148 1 86.06 52 PRO B N 1
ATOM 1588 C CA . PRO B 1 52 ? 12.922 16.562 16.125 1 86.06 52 PRO B CA 1
ATOM 1589 C C . PRO B 1 52 ? 14.227 17.328 15.969 1 86.06 52 PRO B C 1
ATOM 1591 O O . PRO B 1 52 ? 14.258 18.547 16.141 1 86.06 52 PRO B O 1
ATOM 1594 N N . ASP B 1 53 ? 15.273 16.703 15.578 1 86.56 53 ASP B N 1
ATOM 1595 C CA . ASP B 1 53 ? 16.562 17.359 15.406 1 86.56 53 ASP B CA 1
ATOM 1596 C C . ASP B 1 53 ? 16.672 18.016 14.031 1 86.56 53 ASP B C 1
ATOM 1598 O O . ASP B 1 53 ? 17.391 19.016 13.859 1 86.56 53 ASP B O 1
ATOM 1602 N N . MET B 1 54 ? 15.977 17.531 13.07 1 87.19 54 MET B N 1
ATOM 1603 C CA . MET B 1 54 ? 16.016 18.016 11.695 1 87.19 54 MET B CA 1
ATOM 1604 C C . MET B 1 54 ? 15.227 19.328 11.562 1 87.19 54 MET B C 1
ATOM 1606 O O . MET B 1 54 ? 15.562 20.172 10.734 1 87.19 54 MET B O 1
ATOM 1610 N N . ALA B 1 55 ? 14.273 19.406 12.375 1 76.06 55 ALA B N 1
ATOM 1611 C CA . ALA B 1 55 ? 13.375 20.547 12.281 1 76.06 55 ALA B CA 1
ATOM 1612 C C . ALA B 1 55 ? 14.117 21.859 12.555 1 76.06 55 ALA B C 1
ATOM 1614 O O . ALA B 1 55 ? 13.703 22.922 12.094 1 76.06 55 ALA B O 1
ATOM 1615 N N . SER B 1 56 ? 15.219 21.734 13.148 1 78.81 56 SER B N 1
ATOM 1616 C CA . SER B 1 56 ? 15.992 22.922 13.469 1 78.81 56 SER B CA 1
ATOM 1617 C C . SER B 1 56 ? 17.031 23.219 12.398 1 78.81 56 SER B C 1
ATOM 1619 O O . SER B 1 56 ? 17.703 24.25 12.438 1 78.81 56 SER B O 1
ATOM 1621 N N . ARG B 1 57 ? 17.125 22.312 11.406 1 78.19 57 ARG B N 1
ATOM 1622 C CA . ARG B 1 57 ? 18.125 22.453 10.352 1 78.19 57 ARG B CA 1
ATOM 1623 C C . ARG B 1 57 ? 17.453 22.641 8.992 1 78.19 57 ARG B C 1
ATOM 1625 O O . ARG B 1 57 ? 16.781 21.734 8.492 1 78.19 57 ARG B O 1
ATOM 1632 N N . PRO B 1 58 ? 17.656 23.766 8.461 1 72.75 58 PRO B N 1
ATOM 1633 C CA . PRO B 1 58 ? 17.078 23.969 7.129 1 72.75 58 PRO B CA 1
ATOM 1634 C C . PRO B 1 58 ? 17.656 23.016 6.082 1 72.75 58 PRO B C 1
ATOM 1636 O O . PRO B 1 58 ? 18.828 22.641 6.16 1 72.75 58 PRO B O 1
ATOM 1639 N N . GLY B 1 59 ? 16.766 22.562 5.184 1 76.25 59 GLY B N 1
ATOM 1640 C CA . GLY B 1 59 ? 17.203 21.75 4.055 1 76.25 59 GLY B CA 1
ATOM 1641 C C . GLY B 1 59 ? 17.297 20.266 4.387 1 76.25 59 GLY B C 1
ATOM 1642 O O . GLY B 1 59 ? 17.969 19.516 3.682 1 76.25 59 GLY B O 1
ATOM 1643 N N . SER B 1 60 ? 16.766 19.875 5.516 1 87.19 60 SER B N 1
ATOM 1644 C CA . SER B 1 60 ? 16.781 18.469 5.906 1 87.19 60 SER B CA 1
ATOM 1645 C C . SER B 1 60 ? 15.844 17.641 5.039 1 87.19 60 SER B C 1
ATOM 1647 O O . SER B 1 60 ? 14.797 18.141 4.602 1 87.19 60 SER B O 1
ATOM 1649 N N . ALA B 1 61 ? 16.375 16.469 4.633 1 93.19 61 ALA B N 1
ATOM 1650 C CA . ALA B 1 61 ? 15.594 15.586 3.77 1 93.19 61 ALA B CA 1
ATOM 1651 C C . ALA B 1 61 ? 15.656 14.141 4.262 1 93.19 61 ALA B C 1
ATOM 1653 O O . ALA B 1 61 ? 16.672 13.703 4.793 1 93.19 61 ALA B O 1
ATOM 1654 N N . ILE B 1 62 ? 14.57 13.516 4.211 1 94.75 62 ILE B N 1
ATOM 1655 C CA . ILE B 1 62 ? 14.477 12.078 4.395 1 94.75 62 ILE B CA 1
ATOM 1656 C C . ILE B 1 62 ? 14.219 11.398 3.051 1 94.75 62 ILE B C 1
ATOM 1658 O O . ILE B 1 62 ? 13.18 11.617 2.43 1 94.75 62 ILE B O 1
ATOM 1662 N N . LEU B 1 63 ? 15.18 10.648 2.623 1 97.19 63 LEU B N 1
ATOM 1663 C CA . LEU B 1 63 ? 15.109 9.977 1.328 1 97.19 63 LEU B CA 1
ATOM 1664 C C . LEU B 1 63 ? 15.023 8.469 1.501 1 97.19 63 LEU B C 1
ATOM 1666 O O . LEU B 1 63 ? 15.867 7.859 2.16 1 97.19 63 LEU B O 1
ATOM 1670 N N . VAL B 1 64 ? 14.023 7.875 0.934 1 97.62 64 VAL B N 1
ATOM 1671 C CA . VAL B 1 64 ? 13.695 6.469 1.148 1 97.62 64 VAL B CA 1
ATOM 1672 C C . VAL B 1 64 ? 13.883 5.691 -0.152 1 97.62 64 VAL B C 1
ATOM 1674 O O . VAL B 1 64 ? 13.5 6.16 -1.226 1 97.62 64 VAL B O 1
ATOM 1677 N N . THR B 1 65 ? 14.492 4.516 -0.051 1 96 65 THR B N 1
ATOM 1678 C CA . THR B 1 65 ? 14.578 3.625 -1.201 1 96 65 THR B CA 1
ATOM 1679 C C . THR B 1 65 ? 13.32 2.771 -1.321 1 96 65 THR B C 1
ATOM 1681 O O . THR B 1 65 ? 13.039 1.938 -0.457 1 96 65 THR B O 1
ATOM 1684 N N . GLY B 1 66 ? 12.57 3.066 -2.344 1 96.06 66 GLY B N 1
ATOM 1685 C CA . GLY B 1 66 ? 11.406 2.248 -2.65 1 96.06 66 GLY B CA 1
ATOM 1686 C C . GLY B 1 66 ? 11.719 1.103 -3.596 1 96.06 66 GLY B C 1
ATOM 1687 O O . GLY B 1 66 ? 12.883 0.767 -3.809 1 96.06 66 GLY B O 1
ATOM 1688 N N . GLY B 1 67 ? 10.742 0.511 -4.121 1 94.81 67 GLY B N 1
ATOM 1689 C CA . GLY B 1 67 ? 10.859 -0.607 -5.043 1 94.81 67 GLY B CA 1
ATOM 1690 C C . GLY B 1 67 ? 9.664 -0.743 -5.969 1 94.81 67 GLY B C 1
ATOM 1691 O O . GLY B 1 67 ? 8.562 -0.287 -5.645 1 94.81 67 GLY B O 1
ATOM 1692 N N . GLY B 1 68 ? 9.969 -1.409 -7.066 1 95.19 68 GLY B N 1
ATOM 1693 C CA . GLY B 1 68 ? 8.953 -1.518 -8.102 1 95.19 68 GLY B CA 1
ATOM 1694 C C . GLY B 1 68 ? 7.723 -2.277 -7.645 1 95.19 68 GLY B C 1
ATOM 1695 O O . GLY B 1 68 ? 6.613 -1.999 -8.102 1 95.19 68 GLY B O 1
ATOM 1696 N N . LEU B 1 69 ? 7.836 -3.16 -6.738 1 95.38 69 LEU B N 1
ATOM 1697 C CA . LEU B 1 69 ? 6.715 -3.979 -6.297 1 95.38 69 LEU B CA 1
ATOM 1698 C C . LEU B 1 69 ? 5.707 -3.143 -5.512 1 95.38 69 LEU B C 1
ATOM 1700 O O . LEU B 1 69 ? 4.57 -3.568 -5.301 1 95.38 69 LEU B O 1
ATOM 1704 N N . SER B 1 70 ? 6.105 -1.94 -5.055 1 97.19 70 SER B N 1
ATOM 1705 C CA . SER B 1 70 ? 5.172 -1.035 -4.391 1 97.19 70 SER B CA 1
ATOM 1706 C C . SER B 1 70 ? 4.035 -0.629 -5.32 1 97.19 70 SER B C 1
ATOM 1708 O O . SER B 1 70 ? 3.02 -0.096 -4.871 1 97.19 70 SER B O 1
ATOM 1710 N N . LEU B 1 71 ? 4.234 -0.92 -6.598 1 97.5 71 LEU B N 1
ATOM 1711 C CA . LEU B 1 71 ? 3.279 -0.476 -7.605 1 97.5 71 LEU B CA 1
ATOM 1712 C C . LEU B 1 71 ? 2.441 -1.645 -8.109 1 97.5 71 LEU B C 1
ATOM 1714 O O . LEU B 1 71 ? 1.837 -1.562 -9.18 1 97.5 71 LEU B O 1
ATOM 1718 N N . ALA B 1 72 ? 2.371 -2.662 -7.348 1 96.5 72 ALA B N 1
ATOM 1719 C CA . ALA B 1 72 ? 1.662 -3.873 -7.758 1 96.5 72 ALA B CA 1
ATOM 1720 C C . ALA B 1 72 ? 0.174 -3.598 -7.953 1 96.5 72 ALA B C 1
ATOM 1722 O O . ALA B 1 72 ? -0.487 -4.262 -8.758 1 96.5 72 ALA B O 1
ATOM 1723 N N . ALA B 1 73 ? -0.395 -2.633 -7.207 1 96.06 73 ALA B N 1
ATOM 1724 C CA . ALA B 1 73 ? -1.81 -2.297 -7.348 1 96.06 73 ALA B CA 1
ATOM 1725 C C . ALA B 1 73 ? -2.051 -1.451 -8.594 1 96.06 73 ALA B C 1
ATOM 1727 O O . ALA B 1 73 ? -3.182 -1.355 -9.078 1 96.06 73 ALA B O 1
ATOM 1728 N N . GLU B 1 74 ? -0.999 -0.852 -9.109 1 94 74 GLU B N 1
ATOM 1729 C CA . GLU B 1 74 ? -1.107 0.067 -10.234 1 94 74 GLU B CA 1
ATOM 1730 C C . GLU B 1 74 ? -0.698 -0.61 -11.539 1 94 74 GLU B C 1
ATOM 1732 O O . GLU B 1 74 ? -1.036 -0.134 -12.625 1 94 74 GLU B O 1
ATOM 1737 N N . ASN B 1 75 ? 0.016 -1.639 -11.43 1 93.94 75 ASN B N 1
ATOM 1738 C CA . ASN B 1 75 ? 0.582 -2.33 -12.586 1 93.94 75 ASN B CA 1
ATOM 1739 C C . ASN B 1 75 ? 0.411 -3.842 -12.469 1 93.94 75 ASN B C 1
ATOM 1741 O O . ASN B 1 75 ? 1.092 -4.492 -11.672 1 93.94 75 ASN B O 1
ATOM 1745 N N . ARG B 1 76 ? -0.391 -4.363 -13.312 1 92.75 76 ARG B N 1
ATOM 1746 C CA . ARG B 1 76 ? -0.724 -5.781 -13.258 1 92.75 76 ARG B CA 1
ATOM 1747 C C . ARG B 1 76 ? 0.521 -6.645 -13.438 1 92.75 76 ARG B C 1
ATOM 1749 O O . ARG B 1 76 ? 0.636 -7.711 -12.836 1 92.75 76 ARG B O 1
ATOM 1756 N N . ALA B 1 77 ? 1.408 -6.215 -14.281 1 93.56 77 ALA B N 1
ATOM 1757 C CA . ALA B 1 77 ? 2.637 -6.969 -14.523 1 93.56 77 ALA B CA 1
ATOM 1758 C C . ALA B 1 77 ? 3.465 -7.094 -13.25 1 93.56 77 ALA B C 1
ATOM 1760 O O . ALA B 1 77 ? 4.105 -8.125 -13.023 1 93.56 77 ALA B O 1
ATOM 1761 N N . LEU B 1 78 ? 3.412 -6.125 -12.422 1 94.88 78 LEU B N 1
ATOM 1762 C CA . LEU B 1 78 ? 4.172 -6.16 -11.18 1 94.88 78 LEU B CA 1
ATOM 1763 C C . LEU B 1 78 ? 3.492 -7.062 -10.148 1 94.88 78 LEU B C 1
ATOM 1765 O O . LEU B 1 78 ? 4.168 -7.746 -9.375 1 94.88 78 LEU B O 1
ATOM 1769 N N . ALA B 1 79 ? 2.18 -7.02 -10.188 1 94.75 79 ALA B N 1
ATOM 1770 C CA . ALA B 1 79 ? 1.447 -7.969 -9.352 1 94.75 79 ALA B CA 1
ATOM 1771 C C . ALA B 1 79 ? 1.771 -9.406 -9.742 1 94.75 79 ALA B C 1
ATOM 1773 O O . ALA B 1 79 ? 2.002 -10.258 -8.883 1 94.75 79 ALA B O 1
ATOM 1774 N N . LYS B 1 80 ? 1.782 -9.664 -11.055 1 93.19 80 LYS B N 1
ATOM 1775 C CA . LYS B 1 80 ? 2.168 -10.977 -11.562 1 93.19 80 LYS B CA 1
ATOM 1776 C C . LYS B 1 80 ? 3.594 -11.328 -11.141 1 93.19 80 LYS B C 1
ATOM 1778 O O . LYS B 1 80 ? 3.855 -12.445 -10.688 1 93.19 80 LYS B O 1
ATOM 1783 N N . ALA B 1 81 ? 4.465 -10.383 -11.281 1 91.25 81 ALA B N 1
ATOM 1784 C CA . ALA B 1 81 ? 5.863 -10.586 -10.914 1 91.25 81 ALA B CA 1
ATOM 1785 C C . ALA B 1 81 ? 6 -10.906 -9.43 1 91.25 81 ALA B C 1
ATOM 1787 O O . ALA B 1 81 ? 6.809 -11.75 -9.039 1 91.25 81 ALA B O 1
ATOM 1788 N N . ALA B 1 82 ? 5.234 -10.227 -8.617 1 92.81 82 ALA B N 1
ATOM 1789 C CA . ALA B 1 82 ? 5.254 -10.484 -7.18 1 92.81 82 ALA B CA 1
ATOM 1790 C C . ALA B 1 82 ? 4.922 -11.945 -6.879 1 92.81 82 ALA B C 1
ATOM 1792 O O . ALA B 1 82 ? 5.582 -12.578 -6.055 1 92.81 82 ALA B O 1
ATOM 1793 N N . ASN B 1 83 ? 3.895 -12.461 -7.547 1 92.94 83 ASN B N 1
ATOM 1794 C CA . ASN B 1 83 ? 3.539 -13.867 -7.3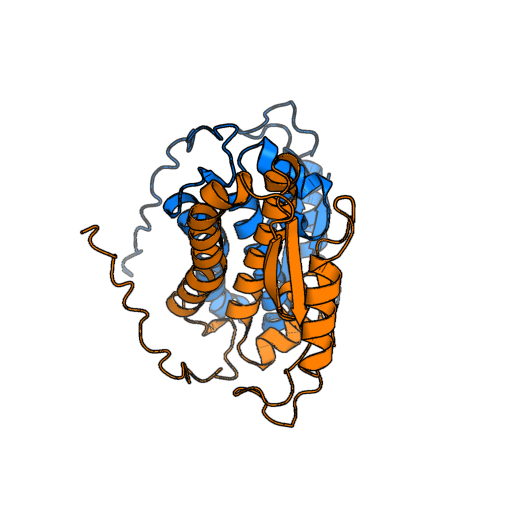71 1 92.94 83 ASN B CA 1
ATOM 1795 C C . ASN B 1 83 ? 4.652 -14.789 -7.863 1 92.94 83 ASN B C 1
ATOM 1797 O O . ASN B 1 83 ? 5.043 -15.719 -7.164 1 92.94 83 ASN B O 1
ATOM 1801 N N . ALA B 1 84 ? 5.188 -14.484 -9.016 1 89.25 84 ALA B N 1
ATOM 1802 C CA . ALA B 1 84 ? 6.184 -15.336 -9.656 1 89.25 84 ALA B CA 1
ATOM 1803 C C . ALA B 1 84 ? 7.453 -15.43 -8.812 1 89.25 84 ALA B C 1
ATOM 1805 O O . ALA B 1 84 ? 8.094 -16.484 -8.758 1 89.25 84 ALA B O 1
ATOM 1806 N N . MET B 1 85 ? 7.805 -14.406 -8.078 1 86.06 85 MET B N 1
ATOM 1807 C CA . MET B 1 85 ? 9.062 -14.367 -7.336 1 86.06 85 MET B CA 1
ATOM 1808 C C . MET B 1 85 ? 8.828 -14.609 -5.848 1 86.06 85 MET B C 1
ATOM 1810 O O . MET B 1 85 ? 9.75 -14.484 -5.039 1 86.06 85 MET B O 1
ATOM 1814 N N . GLY B 1 86 ? 7.594 -14.898 -5.5 1 88.12 86 GLY B N 1
ATOM 1815 C CA . GLY B 1 86 ? 7.27 -15.047 -4.09 1 88.12 86 GLY B CA 1
ATOM 1816 C C . GLY B 1 86 ? 7.359 -13.742 -3.318 1 88.12 86 GLY B C 1
ATOM 1817 O O . GLY B 1 86 ? 7.738 -13.742 -2.145 1 88.12 86 GLY B O 1
ATOM 1818 N N . GLY B 1 87 ? 7.098 -12.625 -3.973 1 91.69 87 GLY B N 1
ATOM 1819 C CA . GLY B 1 87 ? 7.289 -11.297 -3.418 1 91.69 87 GLY B CA 1
ATOM 1820 C C . GLY B 1 87 ? 5.992 -10.625 -3.01 1 91.69 87 GLY B C 1
ATOM 1821 O O . GLY B 1 87 ? 5.914 -9.391 -2.949 1 91.69 87 GLY B O 1
ATOM 1822 N N . VAL B 1 88 ? 4.902 -11.414 -2.779 1 94.69 88 VAL B N 1
ATOM 1823 C CA . VAL B 1 88 ? 3.598 -10.852 -2.453 1 94.69 88 VAL B CA 1
ATOM 1824 C C . VAL B 1 88 ? 3.688 -10.07 -1.14 1 94.69 88 VAL B C 1
ATOM 1826 O O . VAL B 1 88 ? 3.141 -8.977 -1.023 1 94.69 88 VAL B O 1
ATOM 1829 N N . ALA B 1 89 ? 4.406 -10.633 -0.211 1 93.56 89 ALA B N 1
ATOM 1830 C CA . ALA B 1 89 ? 4.586 -9.945 1.062 1 93.56 89 ALA B CA 1
ATOM 1831 C C . ALA B 1 89 ? 5.379 -8.648 0.878 1 93.56 89 ALA B C 1
ATOM 1833 O O . ALA B 1 89 ? 5.031 -7.613 1.451 1 93.56 89 ALA B O 1
ATOM 1834 N N . VAL B 1 90 ? 6.41 -8.703 0.064 1 93.06 90 VAL B N 1
ATOM 1835 C CA . VAL B 1 90 ? 7.234 -7.535 -0.21 1 93.06 90 VAL B CA 1
ATOM 1836 C C . VAL B 1 90 ? 6.398 -6.469 -0.917 1 93.06 90 VAL B C 1
ATOM 1838 O O . VAL B 1 90 ? 6.496 -5.281 -0.596 1 93.06 90 VAL B O 1
ATOM 1841 N N . ALA B 1 91 ? 5.562 -6.898 -1.827 1 95.62 91 ALA B N 1
ATOM 1842 C CA . ALA B 1 91 ? 4.703 -5.961 -2.549 1 95.62 91 ALA B CA 1
ATOM 1843 C C . ALA B 1 91 ? 3.777 -5.215 -1.592 1 95.62 91 ALA B C 1
ATOM 1845 O O . ALA B 1 91 ? 3.66 -3.99 -1.661 1 95.62 91 ALA B O 1
ATOM 1846 N N . ALA B 1 92 ? 3.154 -5.957 -0.718 1 96.38 92 ALA B N 1
ATOM 1847 C CA . ALA B 1 92 ? 2.275 -5.34 0.271 1 96.38 92 ALA B CA 1
ATOM 1848 C C . ALA B 1 92 ? 3.049 -4.375 1.166 1 96.38 92 ALA B C 1
ATOM 1850 O O . ALA B 1 92 ? 2.609 -3.248 1.401 1 96.38 92 ALA B O 1
ATOM 1851 N N . GLY B 1 93 ? 4.16 -4.801 1.667 1 95.25 93 GLY B N 1
ATOM 1852 C CA . GLY B 1 93 ? 4.988 -3.967 2.525 1 95.25 93 GLY B CA 1
ATOM 1853 C C . GLY B 1 93 ? 5.48 -2.707 1.841 1 95.25 93 GLY B C 1
ATOM 1854 O O . GLY B 1 93 ? 5.445 -1.623 2.426 1 95.25 93 GLY B O 1
ATOM 1855 N N . LYS B 1 94 ? 5.914 -2.863 0.641 1 96.5 94 LYS B N 1
ATOM 1856 C CA . LYS B 1 94 ? 6.445 -1.715 -0.088 1 96.5 94 LYS B CA 1
ATOM 1857 C C . LYS B 1 94 ? 5.332 -0.748 -0.475 1 96.5 94 LYS B C 1
ATOM 1859 O O . LYS B 1 94 ? 5.543 0.466 -0.521 1 96.5 94 LYS B O 1
ATOM 1864 N N . ALA B 1 95 ? 4.176 -1.271 -0.762 1 97.81 95 ALA B N 1
ATOM 1865 C CA . ALA B 1 95 ? 3.039 -0.386 -0.994 1 97.81 95 ALA B CA 1
ATOM 1866 C C . ALA B 1 95 ? 2.721 0.437 0.251 1 97.81 95 ALA B C 1
ATOM 1868 O O . ALA B 1 95 ? 2.461 1.64 0.158 1 97.81 95 ALA B O 1
ATOM 1869 N N . ALA B 1 96 ? 2.713 -0.221 1.343 1 97.75 96 ALA B N 1
ATOM 1870 C CA . ALA B 1 96 ? 2.48 0.475 2.605 1 97.75 96 ALA B CA 1
ATOM 1871 C C . ALA B 1 96 ? 3.564 1.52 2.863 1 97.75 96 ALA B C 1
ATOM 1873 O O . ALA B 1 96 ? 3.266 2.643 3.277 1 97.75 96 ALA B O 1
ATOM 1874 N N . GLN B 1 97 ? 4.77 1.148 2.664 1 97.56 97 GLN B N 1
ATOM 1875 C CA . GLN B 1 97 ? 5.883 2.078 2.824 1 97.56 97 GLN B CA 1
ATOM 1876 C C . GLN B 1 97 ? 5.703 3.307 1.935 1 97.56 97 GLN B C 1
ATOM 1878 O O . GLN B 1 97 ? 5.918 4.438 2.379 1 97.56 97 GLN B O 1
ATOM 1883 N N . ARG B 1 98 ? 5.359 3.037 0.741 1 98.06 98 ARG B N 1
ATOM 1884 C CA . ARG B 1 98 ? 5.156 4.121 -0.214 1 98.06 98 ARG B CA 1
ATOM 1885 C C . ARG B 1 98 ? 4.062 5.07 0.262 1 98.06 98 ARG B C 1
ATOM 1887 O O . ARG B 1 98 ? 4.227 6.293 0.204 1 98.06 98 ARG B O 1
ATOM 1894 N N . ALA B 1 99 ? 2.969 4.527 0.692 1 97.56 99 ALA B N 1
ATOM 1895 C CA . ALA B 1 99 ? 1.9 5.359 1.238 1 97.56 99 ALA B CA 1
ATOM 1896 C C . ALA B 1 99 ? 2.396 6.18 2.428 1 97.56 99 ALA B C 1
ATOM 1898 O O . ALA B 1 99 ? 2.045 7.352 2.572 1 97.56 99 ALA B O 1
ATOM 1899 N N . LEU B 1 100 ? 3.164 5.59 3.246 1 96.62 100 LEU B N 1
ATOM 1900 C CA . LEU B 1 100 ? 3.723 6.281 4.402 1 96.62 100 LEU B CA 1
ATOM 1901 C C . LEU B 1 100 ? 4.645 7.414 3.965 1 96.62 100 LEU B C 1
ATOM 1903 O O . LEU B 1 100 ? 4.582 8.516 4.508 1 96.62 100 LEU B O 1
ATOM 1907 N N . VAL B 1 101 ? 5.488 7.176 2.965 1 97.5 101 VAL B N 1
ATOM 1908 C CA . VAL B 1 101 ? 6.395 8.195 2.441 1 97.5 101 VAL B CA 1
ATOM 1909 C C . VAL B 1 101 ? 5.598 9.414 2 1 97.5 101 VAL B C 1
ATOM 1911 O O . VAL B 1 101 ? 5.922 10.547 2.375 1 97.5 101 VAL B O 1
ATOM 1914 N N . HIS B 1 102 ? 4.562 9.203 1.315 1 96.88 102 HIS B N 1
ATOM 1915 C CA . HIS B 1 102 ? 3.771 10.305 0.79 1 96.88 102 HIS B CA 1
ATOM 1916 C C . HIS B 1 102 ? 3.021 11.023 1.906 1 96.88 102 HIS B C 1
ATOM 1918 O O . HIS B 1 102 ? 2.879 12.25 1.874 1 96.88 102 HIS B O 1
ATOM 1924 N N . SER B 1 103 ? 2.529 10.273 2.852 1 96.06 103 SER B N 1
ATOM 1925 C CA . SER B 1 103 ? 1.878 10.891 4 1 96.06 103 SER B CA 1
ATOM 1926 C C . SER B 1 103 ? 2.867 11.719 4.816 1 96.06 103 SER B C 1
ATOM 1928 O O . SER B 1 103 ? 2.547 12.828 5.25 1 96.06 103 SER B O 1
ATOM 1930 N N . LEU B 1 104 ? 4.02 11.195 4.996 1 95.06 104 LEU B N 1
ATOM 1931 C CA . LEU B 1 104 ? 5.062 11.914 5.715 1 95.06 104 LEU B CA 1
ATOM 1932 C C . LEU B 1 104 ? 5.473 13.172 4.961 1 95.06 104 LEU B C 1
ATOM 1934 O O . LEU B 1 104 ? 5.711 14.219 5.566 1 95.06 104 LEU B O 1
ATOM 1938 N N . ALA B 1 105 ? 5.656 13.008 3.645 1 94.75 105 ALA B N 1
ATOM 1939 C CA . ALA B 1 105 ? 6.02 14.156 2.826 1 94.75 105 ALA B CA 1
ATOM 1940 C C . ALA B 1 105 ? 5.055 15.32 3.057 1 94.75 105 ALA B C 1
ATOM 1942 O O . ALA B 1 105 ? 5.477 16.453 3.275 1 94.75 105 ALA B O 1
ATOM 1943 N N . GLU B 1 106 ? 3.781 15.039 3.061 1 93 106 GLU B N 1
ATOM 1944 C CA . GLU B 1 106 ? 2.773 16.078 3.258 1 93 106 GLU B CA 1
ATOM 1945 C C . GLU B 1 106 ? 2.775 16.578 4.695 1 93 106 GLU B C 1
ATOM 1947 O O . GLU B 1 106 ? 2.611 17.781 4.938 1 93 106 GLU B O 1
ATOM 1952 N N . GLY B 1 107 ? 2.953 15.766 5.656 1 91.31 107 GLY B N 1
ATOM 1953 C CA . GLY B 1 107 ? 2.879 16.109 7.066 1 91.31 107 GLY B CA 1
ATOM 1954 C C . GLY B 1 107 ? 4.074 16.906 7.551 1 91.31 107 GLY B C 1
ATOM 1955 O O . GLY B 1 107 ? 3.959 17.719 8.477 1 91.31 107 GLY B O 1
ATOM 1956 N N . LEU B 1 108 ? 5.191 16.688 6.91 1 91 108 LEU B N 1
ATOM 1957 C CA . LEU B 1 108 ? 6.422 17.297 7.402 1 91 108 LEU B CA 1
ATOM 1958 C C . LEU B 1 108 ? 6.809 18.5 6.551 1 91 108 LEU B C 1
ATOM 1960 O O . LEU B 1 108 ? 7.684 19.281 6.934 1 91 108 LEU B O 1
ATOM 1964 N N . ALA B 1 109 ? 6.156 18.641 5.457 1 89.56 109 ALA B N 1
ATOM 1965 C CA . ALA B 1 109 ? 6.445 19.75 4.566 1 89.56 109 ALA B CA 1
ATOM 1966 C C . ALA B 1 109 ? 6.348 21.094 5.305 1 89.56 109 ALA B C 1
ATOM 1968 O O . ALA B 1 109 ? 7.223 21.953 5.168 1 89.56 109 ALA B O 1
ATOM 1969 N N . PRO B 1 110 ? 5.312 21.266 6.172 1 86.44 110 PRO B N 1
ATOM 1970 C CA . PRO B 1 110 ? 5.211 22.531 6.895 1 86.44 110 PRO B CA 1
ATOM 1971 C C . PRO B 1 110 ? 6.387 22.766 7.84 1 86.44 110 PRO B C 1
ATOM 1973 O O . PRO B 1 110 ? 6.637 23.906 8.25 1 86.44 110 PRO B O 1
ATOM 1976 N N . LYS B 1 111 ? 7.098 21.766 8.172 1 86.06 111 LYS B N 1
ATOM 1977 C CA . LYS B 1 111 ? 8.25 21.875 9.062 1 86.06 111 LYS B CA 1
ATOM 1978 C C . LYS B 1 111 ? 9.539 22.078 8.266 1 86.06 111 LYS B C 1
ATOM 1980 O O . LYS B 1 111 ? 10.625 22.094 8.844 1 86.06 111 LYS B O 1
ATOM 1985 N N . GLY B 1 112 ? 9.406 22.109 6.945 1 86.75 112 GLY B N 1
ATOM 1986 C CA . GLY B 1 112 ? 10.562 22.328 6.09 1 86.75 112 GLY B CA 1
ATOM 1987 C C . GLY B 1 112 ? 11.367 21.062 5.828 1 86.75 112 GLY B C 1
ATOM 1988 O O . GLY B 1 112 ? 12.539 21.141 5.453 1 86.75 112 GLY B O 1
ATOM 1989 N N . ILE B 1 113 ? 10.82 19.969 6.145 1 90.56 113 ILE B N 1
ATOM 1990 C CA . ILE B 1 113 ? 11.508 18.703 5.93 1 90.56 113 ILE B CA 1
ATOM 1991 C C . ILE B 1 113 ? 10.961 18.016 4.672 1 90.56 113 ILE B C 1
ATOM 1993 O O . ILE B 1 113 ? 9.758 17.797 4.551 1 90.56 113 ILE B O 1
ATOM 1997 N N . ARG B 1 114 ? 11.859 17.719 3.789 1 93.06 114 ARG B N 1
ATOM 1998 C CA . ARG B 1 114 ? 11.477 17.016 2.572 1 93.06 114 ARG B CA 1
ATOM 1999 C C . ARG B 1 114 ? 11.531 15.5 2.779 1 93.06 114 ARG B C 1
ATOM 2001 O O . ARG B 1 114 ? 12.492 14.984 3.342 1 93.06 114 ARG B O 1
ATOM 2008 N N . VAL B 1 115 ? 10.484 14.867 2.396 1 95.38 115 VAL B N 1
ATOM 2009 C CA . VAL B 1 115 ? 10.445 13.414 2.361 1 95.38 115 VAL B CA 1
ATOM 2010 C C . VAL B 1 115 ? 10.164 12.938 0.938 1 95.38 115 VAL B C 1
ATOM 2012 O O . VAL B 1 115 ? 9.219 13.406 0.296 1 95.38 115 VAL B O 1
ATOM 2015 N N . ALA B 1 116 ? 11.008 12.039 0.452 1 97.12 116 ALA B N 1
ATOM 2016 C CA . ALA B 1 116 ? 10.852 11.555 -0.917 1 97.12 116 ALA B CA 1
ATOM 2017 C C . ALA B 1 116 ? 11.422 10.148 -1.072 1 97.12 116 ALA B C 1
ATOM 2019 O O . ALA B 1 116 ? 12.102 9.648 -0.172 1 97.12 116 ALA B O 1
ATOM 2020 N N . GLU B 1 117 ? 11.039 9.539 -2.186 1 97.94 117 GLU B N 1
ATOM 2021 C CA . GLU B 1 117 ? 11.547 8.195 -2.43 1 97.94 117 GLU B CA 1
ATOM 2022 C C . GLU B 1 117 ? 12 8.031 -3.879 1 97.94 117 GLU B C 1
ATOM 2024 O O . GLU B 1 117 ? 11.523 8.734 -4.766 1 97.94 117 GLU B O 1
ATOM 2029 N N . VAL B 1 118 ? 12.938 7.168 -4.055 1 97.81 118 VAL B N 1
ATOM 2030 C CA . VAL B 1 118 ? 13.273 6.625 -5.367 1 97.81 118 VAL B CA 1
ATOM 2031 C C . VAL B 1 118 ? 12.734 5.199 -5.484 1 97.81 118 VAL B C 1
ATOM 2033 O O . VAL B 1 118 ? 13.117 4.324 -4.707 1 97.81 118 VAL B O 1
ATOM 2036 N N . VAL B 1 119 ? 11.812 5.039 -6.383 1 97.5 119 VAL B N 1
ATOM 2037 C CA . VAL B 1 119 ? 11.266 3.715 -6.656 1 97.5 119 VAL B CA 1
ATOM 2038 C C . VAL B 1 119 ? 12.141 2.996 -7.68 1 97.5 119 VAL B C 1
ATOM 2040 O O . VAL B 1 119 ? 12.133 3.344 -8.867 1 97.5 119 VAL B O 1
ATOM 2043 N N . VAL B 1 120 ? 12.844 1.967 -7.25 1 96 120 VAL B N 1
ATOM 2044 C CA . VAL B 1 120 ? 13.75 1.217 -8.117 1 96 120 VAL B CA 1
ATOM 2045 C C . VAL B 1 120 ? 12.992 0.067 -8.781 1 96 120 VAL B C 1
ATOM 2047 O O . VAL B 1 120 ? 12.594 -0.888 -8.109 1 96 120 VAL B O 1
ATOM 2050 N N . MET B 1 121 ? 12.773 0.128 -10.141 1 92.5 121 MET B N 1
ATOM 2051 C CA . MET B 1 121 ? 11.961 -0.801 -10.922 1 92.5 121 MET B CA 1
ATOM 2052 C C . MET B 1 121 ? 12.797 -1.981 -11.406 1 92.5 121 MET B C 1
ATOM 2054 O O . MET B 1 121 ? 12.297 -2.836 -12.141 1 92.5 121 MET B O 1
ATOM 2058 N N . GLY B 1 122 ? 13.672 -2.549 -10.758 1 86.25 122 GLY B N 1
ATOM 2059 C CA . GLY B 1 122 ? 14.523 -3.648 -11.18 1 86.25 122 GLY B CA 1
ATOM 2060 C C . GLY B 1 122 ? 15.688 -3.893 -10.25 1 86.25 122 GLY B C 1
ATOM 2061 O O . GLY B 1 122 ? 15.758 -3.305 -9.164 1 86.25 122 GLY B O 1
ATOM 2062 N N . GLY B 1 123 ? 16.453 -4.855 -10.602 1 89 123 GLY B N 1
ATOM 2063 C CA . GLY B 1 123 ? 17.641 -5.148 -9.82 1 89 123 GLY B CA 1
ATOM 2064 C C . GLY B 1 123 ? 18.766 -4.152 -10.047 1 89 123 GLY B C 1
ATOM 2065 O O . GLY B 1 123 ? 19.062 -3.783 -11.188 1 89 123 GLY B O 1
ATOM 2066 N N . VAL B 1 124 ? 19.297 -3.656 -9.008 1 91.5 124 VAL B N 1
ATOM 2067 C CA . VAL B 1 124 ? 20.438 -2.742 -9.086 1 91.5 124 VAL B CA 1
ATOM 2068 C C . VAL B 1 124 ? 21.703 -3.523 -9.438 1 91.5 124 VAL B C 1
ATOM 2070 O O . VAL B 1 124 ? 22.031 -4.512 -8.773 1 91.5 124 VAL B O 1
ATOM 2073 N N . LYS B 1 125 ? 22.297 -3.107 -10.422 1 92.12 125 LYS B N 1
ATOM 2074 C CA . LYS B 1 125 ? 23.516 -3.783 -10.883 1 92.12 125 LYS B CA 1
ATOM 2075 C C . LYS B 1 125 ? 24.547 -3.869 -9.766 1 92.12 125 LYS B C 1
ATOM 2077 O O . LYS B 1 125 ? 24.828 -2.873 -9.094 1 92.12 125 LYS B O 1
ATOM 2082 N N . GLY B 1 126 ? 25 -5.125 -9.5 1 88.38 126 GLY B N 1
ATOM 2083 C CA . GLY B 1 126 ? 26.047 -5.336 -8.508 1 88.38 126 GLY B CA 1
ATOM 2084 C C . GLY B 1 126 ? 25.5 -5.656 -7.133 1 88.38 126 GLY B C 1
ATOM 2085 O O . GLY B 1 126 ? 26.266 -5.902 -6.195 1 88.38 126 GLY B O 1
ATOM 2086 N N . SER B 1 127 ? 24.172 -5.594 -7.074 1 83 127 SER B N 1
ATOM 2087 C CA . SER B 1 127 ? 23.578 -5.906 -5.777 1 83 127 SER B CA 1
ATOM 2088 C C . SER B 1 127 ? 23.703 -7.395 -5.461 1 83 127 SER B C 1
ATOM 2090 O O . SER B 1 127 ? 23.984 -8.203 -6.348 1 83 127 SER B O 1
ATOM 2092 N N . ALA B 1 128 ? 23.547 -7.684 -4.191 1 77.94 128 ALA B N 1
ATOM 2093 C CA . ALA B 1 128 ? 23.672 -9.07 -3.73 1 77.94 128 ALA B CA 1
ATOM 2094 C C . ALA B 1 128 ? 22.578 -9.945 -4.348 1 77.94 128 ALA B C 1
ATOM 2096 O O . ALA B 1 128 ? 22.797 -11.141 -4.57 1 77.94 128 ALA B O 1
ATOM 2097 N N . SER B 1 129 ? 21.5 -9.383 -4.684 1 74.5 129 SER B N 1
ATOM 2098 C CA . SER B 1 129 ? 20.359 -10.164 -5.133 1 74.5 129 SER B CA 1
ATOM 2099 C C . SER B 1 129 ? 20.469 -10.523 -6.609 1 74.5 129 SER B C 1
ATOM 2101 O O . SER B 1 129 ? 20.125 -11.641 -7.012 1 74.5 129 SER B O 1
ATOM 2103 N N . VAL B 1 130 ? 20.906 -9.547 -7.41 1 81.75 130 VAL B N 1
ATOM 2104 C CA . VAL B 1 130 ? 20.844 -9.797 -8.844 1 81.75 130 VAL B CA 1
ATOM 2105 C C . VAL B 1 130 ? 22.234 -9.703 -9.453 1 81.75 130 VAL B C 1
ATOM 2107 O O . VAL B 1 130 ? 22.438 -10.062 -10.617 1 81.75 130 VAL B O 1
ATOM 2110 N N . GLY B 1 131 ? 23.188 -9.258 -8.68 1 85.56 131 GLY B N 1
ATOM 2111 C CA . GLY B 1 131 ? 24.531 -9.141 -9.195 1 85.56 131 GLY B CA 1
ATOM 2112 C C . GLY B 1 131 ? 24.625 -8.273 -10.445 1 85.56 131 GLY B C 1
ATOM 2113 O O . GLY B 1 131 ? 24.078 -7.176 -10.484 1 85.56 131 GLY B O 1
ATOM 2114 N N . ASP B 1 132 ? 25.375 -8.797 -11.445 1 86.06 132 ASP B N 1
ATOM 2115 C CA . ASP B 1 132 ? 25.641 -8.023 -12.648 1 86.06 132 ASP B CA 1
ATOM 2116 C C . ASP B 1 132 ? 24.469 -8.086 -13.617 1 86.06 132 ASP B C 1
ATOM 2118 O O . ASP B 1 132 ? 24.453 -7.383 -14.633 1 86.06 132 ASP B O 1
ATOM 2122 N N . ARG B 1 133 ? 23.516 -8.836 -13.312 1 86.19 133 ARG B N 1
ATOM 2123 C CA . ARG B 1 133 ? 22.344 -8.969 -14.18 1 86.19 133 ARG B CA 1
ATOM 2124 C C . ARG B 1 133 ? 21.359 -7.824 -13.945 1 86.19 133 ARG B C 1
ATOM 2126 O O . ARG B 1 133 ? 20.391 -7.664 -14.695 1 86.19 133 ARG B O 1
ATOM 2133 N N . GL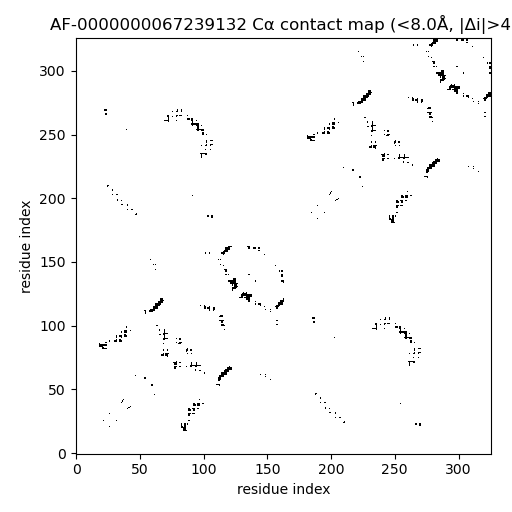Y B 1 134 ? 21.703 -7.035 -12.922 1 89.19 134 GLY B N 1
ATOM 2134 C CA . GLY B 1 134 ? 20.828 -5.895 -12.672 1 89.19 134 GLY B CA 1
ATOM 2135 C C . GLY B 1 134 ? 20.859 -4.871 -13.789 1 89.19 134 GLY B C 1
ATOM 2136 O O . GLY B 1 134 ? 21.906 -4.629 -14.398 1 89.19 134 GLY B O 1
ATOM 2137 N N . THR B 1 135 ? 19.688 -4.348 -14.047 1 90.44 135 THR B N 1
ATOM 2138 C CA . THR B 1 135 ? 19.531 -3.42 -15.164 1 90.44 135 THR B CA 1
ATOM 2139 C C . THR B 1 135 ? 19.562 -1.976 -14.672 1 90.44 135 THR B C 1
ATOM 2141 O O . THR B 1 135 ? 19.688 -1.045 -15.477 1 90.44 135 THR B O 1
ATOM 2144 N N . VAL B 1 136 ? 19.5 -1.766 -13.406 1 94.31 136 VAL B N 1
ATOM 2145 C CA . VAL B 1 136 ? 19.516 -0.417 -12.844 1 94.31 136 VAL B CA 1
ATOM 2146 C C . VAL B 1 136 ? 20.922 -0.075 -12.359 1 94.31 136 VAL B C 1
ATOM 2148 O O . VAL B 1 136 ? 21.5 -0.795 -11.539 1 94.31 136 VAL B O 1
ATOM 2151 N N . LEU B 1 137 ? 21.484 1.005 -12.805 1 95.19 137 LEU B N 1
ATOM 2152 C CA . LEU B 1 137 ? 22.812 1.423 -12.398 1 95.19 137 LEU B CA 1
ATOM 2153 C C . LEU B 1 137 ? 22.781 2.172 -11.07 1 95.19 137 LEU B C 1
ATOM 2155 O O . LEU B 1 137 ? 21.953 3.068 -10.883 1 95.19 137 LEU B O 1
ATOM 2159 N N . PRO B 1 138 ? 23.641 1.756 -10.219 1 94.25 138 PRO B N 1
ATOM 2160 C CA . PRO B 1 138 ? 23.688 2.451 -8.93 1 94.25 138 PRO B CA 1
ATOM 2161 C C . PRO B 1 138 ? 23.906 3.957 -9.078 1 94.25 138 PRO B C 1
ATOM 2163 O O . PRO B 1 138 ? 23.344 4.742 -8.305 1 94.25 138 PRO B O 1
ATOM 2166 N N . GLU B 1 139 ? 24.594 4.344 -10.125 1 96.25 139 GLU B N 1
ATOM 2167 C CA . GLU B 1 139 ? 24.875 5.758 -10.344 1 96.25 139 GLU B CA 1
ATOM 2168 C C . GLU B 1 139 ? 23.609 6.523 -10.711 1 96.25 139 GLU B C 1
ATOM 2170 O O . GLU B 1 139 ? 23.453 7.691 -10.352 1 96.25 139 GLU B O 1
ATOM 2175 N N . ASP B 1 140 ? 22.781 5.867 -11.445 1 96.44 140 ASP B N 1
ATOM 2176 C CA . ASP B 1 140 ? 21.516 6.504 -11.82 1 96.44 140 ASP B CA 1
ATOM 2177 C C . ASP B 1 140 ? 20.625 6.695 -10.602 1 96.44 140 ASP B C 1
ATOM 2179 O O . ASP B 1 140 ? 19.969 7.734 -10.469 1 96.44 140 ASP B O 1
ATOM 2183 N N . VAL B 1 141 ? 20.609 5.727 -9.742 1 96.25 141 VAL B N 1
ATOM 2184 C CA . VAL B 1 141 ? 19.828 5.816 -8.516 1 96.25 141 VAL B CA 1
ATOM 2185 C C . VAL B 1 141 ? 20.375 6.945 -7.641 1 96.25 141 VAL B C 1
ATOM 2187 O O . VAL B 1 141 ? 19.609 7.75 -7.105 1 96.25 141 VAL B O 1
ATOM 2190 N N . ALA B 1 142 ? 21.688 6.973 -7.496 1 96.94 142 ALA B N 1
ATOM 2191 C CA . ALA B 1 142 ? 22.328 8.023 -6.719 1 96.94 142 ALA B CA 1
ATOM 2192 C C . ALA B 1 142 ? 21.984 9.406 -7.281 1 96.94 142 ALA B C 1
ATOM 2194 O O . ALA B 1 142 ? 21.75 10.352 -6.527 1 96.94 142 ALA B O 1
ATOM 2195 N N . ALA B 1 143 ? 21.969 9.5 -8.594 1 97.62 143 ALA B N 1
ATOM 2196 C CA . ALA B 1 143 ? 21.641 10.758 -9.25 1 97.62 143 ALA B CA 1
ATOM 2197 C C . ALA B 1 143 ? 20.203 11.188 -8.945 1 97.62 143 ALA B C 1
ATOM 2199 O O . ALA B 1 143 ? 19.938 12.367 -8.758 1 97.62 143 ALA B O 1
ATOM 2200 N N . ASP B 1 144 ? 19.297 10.234 -8.969 1 97 144 ASP B N 1
ATOM 2201 C CA . ASP B 1 144 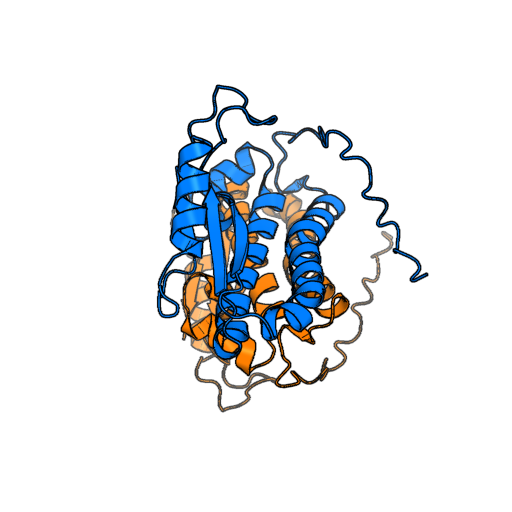? 17.906 10.531 -8.641 1 97 144 ASP B CA 1
ATOM 2202 C C . ASP B 1 144 ? 17.781 11.055 -7.215 1 97 144 ASP B C 1
ATOM 2204 O O . ASP B 1 144 ? 17.062 12.031 -6.969 1 97 144 ASP B O 1
ATOM 2208 N N . PHE B 1 145 ? 18.547 10.406 -6.238 1 96.75 145 PHE B N 1
ATOM 2209 C CA . PHE B 1 145 ? 18.516 10.867 -4.852 1 96.75 145 PHE B CA 1
ATOM 2210 C C . PHE B 1 145 ? 19.078 12.281 -4.738 1 96.75 145 PHE B C 1
ATOM 2212 O O . PHE B 1 145 ? 18.547 13.109 -3.996 1 96.75 145 PHE B O 1
ATOM 2219 N N . TRP B 1 146 ? 20.109 12.539 -5.496 1 96.25 146 TRP B N 1
ATOM 2220 C CA . TRP B 1 146 ? 20.719 13.859 -5.473 1 96.25 146 TRP B CA 1
ATOM 2221 C C . TRP B 1 146 ? 19.75 14.922 -5.984 1 96.25 146 TRP B C 1
ATOM 2223 O O . TRP B 1 146 ? 19.625 15.992 -5.395 1 96.25 146 TRP B O 1
ATOM 2233 N N . GLN B 1 147 ? 19.062 14.562 -7.062 1 95.44 147 GLN B N 1
ATOM 2234 C CA . GLN B 1 147 ? 18.094 15.492 -7.633 1 95.44 147 GLN B CA 1
ATOM 2235 C C . GLN B 1 147 ? 16.969 15.781 -6.645 1 95.44 147 GLN B C 1
ATOM 2237 O O . GLN B 1 147 ? 16.531 16.922 -6.512 1 95.44 147 GLN B O 1
ATOM 2242 N N . LEU B 1 148 ? 16.562 14.773 -5.922 1 94.25 148 LEU B N 1
ATOM 2243 C CA . LEU B 1 148 ? 15.516 14.961 -4.93 1 94.25 148 LEU B CA 1
ATOM 2244 C C . LEU B 1 148 ? 16.016 15.82 -3.77 1 94.25 148 LEU B C 1
ATOM 2246 O O . LEU B 1 148 ? 15.289 16.688 -3.279 1 94.25 148 LEU B O 1
ATOM 2250 N N . TYR B 1 149 ? 17.203 15.625 -3.406 1 92.62 149 TYR B N 1
ATOM 2251 C CA . TYR B 1 149 ? 17.781 16.328 -2.271 1 92.62 149 TYR B CA 1
ATOM 2252 C C . TYR B 1 149 ? 17.984 17.797 -2.59 1 92.62 149 TYR B C 1
ATOM 2254 O O . TYR B 1 149 ? 17.734 18.672 -1.747 1 92.62 149 TYR B O 1
ATOM 2262 N N . THR B 1 150 ? 18.328 18.078 -3.84 1 92.56 150 THR B N 1
ATOM 2263 C CA . THR B 1 150 ? 18.734 19.422 -4.191 1 92.56 150 THR B CA 1
ATOM 2264 C C . THR B 1 150 ? 17.562 20.188 -4.82 1 92.56 150 THR B C 1
ATOM 2266 O O . THR B 1 150 ? 17.688 21.359 -5.164 1 92.56 150 THR B O 1
ATOM 2269 N N . ALA B 1 151 ? 16.516 19.469 -4.977 1 89.81 151 ALA B N 1
ATOM 2270 C CA . ALA B 1 151 ? 15.359 20.125 -5.57 1 89.81 151 ALA B CA 1
ATOM 2271 C C . ALA B 1 151 ? 14.898 21.297 -4.715 1 89.81 151 ALA B C 1
ATOM 2273 O O . ALA B 1 151 ? 15.133 21.328 -3.504 1 89.81 151 ALA B O 1
ATOM 2274 N N . ALA B 1 152 ? 14.289 22.266 -5.367 1 86.62 152 ALA B N 1
ATOM 2275 C CA . ALA B 1 152 ? 13.742 23.406 -4.645 1 86.62 152 ALA B CA 1
ATOM 2276 C C . ALA B 1 152 ? 12.719 22.969 -3.604 1 86.62 152 ALA B C 1
ATOM 2278 O O . ALA B 1 152 ? 12.039 21.953 -3.785 1 86.62 152 ALA B O 1
ATOM 2279 N N . PRO B 1 153 ? 12.641 23.703 -2.574 1 77.69 153 PRO B N 1
ATOM 2280 C CA . PRO B 1 153 ? 11.742 23.328 -1.485 1 77.69 153 PRO B CA 1
ATOM 2281 C C . PRO B 1 153 ? 10.297 23.141 -1.951 1 77.69 153 PRO B C 1
ATOM 2283 O O . PRO B 1 153 ? 9.547 22.359 -1.345 1 77.69 153 PRO B O 1
ATOM 2286 N N . ASP B 1 154 ? 10 23.797 -3.014 1 79 154 ASP B N 1
ATOM 2287 C CA . ASP B 1 154 ? 8.609 23.734 -3.467 1 79 154 ASP B CA 1
ATOM 2288 C C . ASP B 1 154 ? 8.43 22.688 -4.555 1 79 154 ASP B C 1
ATOM 2290 O O . ASP B 1 154 ? 7.344 22.547 -5.125 1 79 154 ASP B O 1
ATOM 2294 N N . ALA B 1 155 ? 9.508 21.938 -4.734 1 80.75 155 ALA B N 1
ATOM 2295 C CA . ALA B 1 155 ? 9.391 20.875 -5.723 1 80.75 155 ALA B CA 1
ATOM 2296 C C . ALA B 1 155 ? 8.305 19.875 -5.324 1 80.75 155 ALA B C 1
ATOM 2298 O O . ALA B 1 155 ? 8.18 19.516 -4.152 1 80.75 155 ALA B O 1
ATOM 2299 N N . ALA B 1 156 ? 7.449 19.516 -6.223 1 78 156 ALA B N 1
ATOM 2300 C CA . ALA B 1 156 ? 6.254 18.719 -5.965 1 78 156 ALA B CA 1
ATOM 2301 C C . ALA B 1 156 ? 6.578 17.234 -5.996 1 78 156 ALA B C 1
ATOM 2303 O O . ALA B 1 156 ? 5.816 16.406 -5.473 1 78 156 ALA B O 1
ATOM 2304 N N . SER B 1 157 ? 7.723 16.906 -6.422 1 88.25 157 SER B N 1
ATOM 2305 C CA . SER B 1 157 ? 7.973 15.484 -6.656 1 88.25 157 SER B CA 1
ATOM 2306 C C . SER B 1 157 ? 8.281 14.758 -5.352 1 88.25 157 SER B C 1
ATOM 2308 O O . SER B 1 157 ? 9.25 15.094 -4.664 1 88.25 157 SER B O 1
ATOM 2310 N N . VAL B 1 158 ? 7.492 13.836 -5.008 1 94.44 158 VAL B N 1
ATOM 2311 C CA . VAL B 1 158 ? 7.715 13.031 -3.814 1 94.44 158 VAL B CA 1
ATOM 2312 C C . VAL B 1 158 ? 8.312 11.68 -4.207 1 94.44 158 VAL B C 1
ATOM 2314 O O . VAL B 1 158 ? 8.945 11.008 -3.387 1 94.44 158 VAL B O 1
ATOM 2317 N N . SER B 1 159 ? 8.125 11.336 -5.504 1 95.44 159 SER B N 1
ATOM 2318 C CA . SER B 1 159 ? 8.594 10.023 -5.941 1 95.44 159 SER B CA 1
ATOM 2319 C C . SER B 1 159 ? 9.18 10.086 -7.348 1 95.44 159 SER B C 1
ATOM 2321 O O . SER B 1 159 ? 8.625 10.758 -8.227 1 95.44 159 SER B O 1
ATOM 2323 N N . VAL B 1 160 ? 10.297 9.469 -7.488 1 95.19 160 VAL B N 1
ATOM 2324 C CA . VAL B 1 160 ? 10.914 9.289 -8.797 1 95.19 160 VAL B CA 1
ATOM 2325 C C . VAL B 1 160 ? 11.164 7.809 -9.055 1 95.19 160 VAL B C 1
ATOM 2327 O O . VAL B 1 160 ? 11.609 7.082 -8.164 1 95.19 160 VAL B O 1
ATOM 2330 N N . SER B 1 161 ? 10.758 7.32 -10.211 1 94.31 161 SER B N 1
ATOM 2331 C CA . SER B 1 161 ? 10.969 5.918 -10.562 1 94.31 161 SER B CA 1
ATOM 2332 C C . SER B 1 161 ? 12.172 5.75 -11.477 1 94.31 161 SER B C 1
ATOM 2334 O O . SER B 1 161 ? 12.406 6.57 -12.375 1 94.31 161 SER B O 1
ATOM 2336 N N . ARG B 1 162 ? 12.938 4.727 -11.219 1 91.25 162 ARG B N 1
ATOM 2337 C CA . ARG B 1 162 ? 14.125 4.395 -12 1 91.25 162 ARG B CA 1
ATOM 2338 C C . ARG B 1 162 ? 14.078 2.945 -12.477 1 91.25 162 ARG B C 1
ATOM 2340 O O . ARG B 1 162 ? 13.891 2.029 -11.672 1 91.25 162 ARG B O 1
ATOM 2347 N N . GLY B 1 163 ? 14.281 2.625 -13.68 1 82.38 163 GLY B N 1
ATOM 2348 C CA . GLY B 1 163 ? 14.359 1.303 -14.281 1 82.38 163 GLY B CA 1
ATOM 2349 C C . GLY B 1 163 ? 13.227 1.026 -15.258 1 82.38 163 GLY B C 1
ATOM 2350 O O . GLY B 1 163 ? 12.258 1.784 -15.328 1 82.38 163 GLY B O 1
#

Secondary structure (DSSP, 8-state):
--------------------S--GGG--HHHHHHHHIIIIIHHHHHHHHHHHHHTTSTT-EEEEEEEGGGGTTT-HHHHHHHHHTT-HHHHHHHHHHHHHHHHHHHHHGGGT-EEEEEEE-SPBTTBTTTBTT--B-HHHHHHHHHHHHHS-TT----EEEE-/--------------------S--GGG--HHHHHHHHIIIIIHHHHHHHHHHHHHTTSTT-EEEEEEEGGGGTTT-HHHHHHHHHTT-HHHHHHHHHHHHHHHHHHHHHGGGT-EEEEEEE-SPBTTBTTTBTT--B-HHHHHHHHHHHHHS-TT----EEEE-

Nearest PDB structures (foldseek):
  2ztu-assembly1_A  TM=7.626E-01  e=1.421E-02  Pseudomonas fragi
  7czc-assembly1_A  TM=7.999E-01  e=4.939E-02  Vibrio harveyi
  8bci-assembly2_C  TM=7.367E-01  e=3.193E-02  Pseudomonas aeruginosa PAO1
  3tpc-assembly1_D  TM=7.094E-01  e=9.209E-02  Sinorhizobium meliloti
  1fk8-assembly1_A  TM=6.225E-01  e=4.641E-02  Comamonas testosteroni

Solvent-accessible surface area (backbone atoms only — not comparable to full-atom values): 17324 Å² total; per-residue (Å²): 129,83,78,71,76,75,71,72,66,72,72,79,63,78,72,64,71,66,50,48,71,40,54,82,69,67,59,52,68,66,56,36,52,50,35,34,42,56,44,38,51,46,52,52,53,50,48,52,66,46,44,76,66,36,60,79,36,87,79,34,67,48,79,41,84,49,40,43,37,35,39,13,61,82,31,66,69,37,10,44,47,19,38,64,56,39,30,49,40,54,17,16,17,38,14,15,28,44,19,39,43,37,25,48,22,54,64,32,42,87,59,53,32,46,35,34,33,42,28,35,51,57,39,40,38,66,34,92,85,45,26,79,74,20,79,26,51,59,66,59,53,51,48,53,52,49,49,62,67,68,43,58,91,79,55,80,74,44,69,45,78,46,107,131,83,80,71,76,76,72,72,66,72,73,79,62,80,72,62,74,64,48,49,72,40,51,82,68,66,61,52,66,66,56,37,51,50,36,33,42,56,44,37,50,46,50,51,55,52,48,51,66,48,44,76,67,36,59,77,38,87,78,34,68,48,79,42,84,49,40,43,38,36,38,14,61,80,31,67,68,38,10,44,48,20,38,62,55,39,29,47,41,53,17,16,16,36,15,15,27,46,18,40,46,38,25,45,21,55,63,31,41,88,58,52,33,46,34,33,33,43,28,36,50,58,40,41,39,65,34,93,86,45,26,80,76,21,78,24,51,58,67,58,54,52,48,52,52,48,51,62,67,68,43,58,91,80,55,81,74,44,68,45,78,45,108